Protein AF-A0A0A9WQR2-F1 (afdb_monomer_lite)

Organism: Lygus hesperus (NCBI:txid30085)

pLDDT: mean 86.51, std 12.41, range [39.5, 96.25]

InterPro domains:
  IPR012392 Very-long-chain 3-ketoacyl-CoA synthase [PTHR31561] (1-176)
  IPR013601 FAE1/Type III polyketide synthase-like protein [PF08392] (1-170)
  IPR016039 Thiolase-like [G3DSA:3.40.47.10] (1-163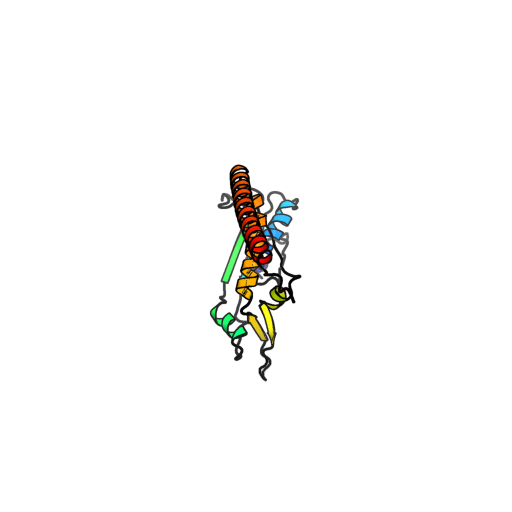)
  IPR016039 Thiolase-like [SSF53901] (1-86)

Sequence (199 aa):
MVMNHYKMREDVVMYNLAGMGCSASVISVDLATDLLQMSTKKDPLALVLCMENLTQNLYTGTDRAMLVTNALFRMGGAAILLSRRSTSSKTKCKATYRLRNLVRVSLANDDEAYHAVYQDFDNDRDMKVGVRLLKVLPTVAARALAKNVTILGQQILPWHEKLRYGVALLLYNYEKYKLKRIKQSDCVAAEGIRPQKHV

Structure (mmCIF, N/CA/C/O backbone):
data_AF-A0A0A9WQR2-F1
#
_entry.id   AF-A0A0A9WQR2-F1
#
loop_
_atom_site.group_PDB
_atom_site.id
_atom_site.type_symbol
_atom_site.label_atom_id
_atom_site.label_alt_id
_atom_site.label_comp_id
_atom_site.label_asym_id
_atom_site.label_entity_id
_atom_site.label_seq_id
_atom_site.pdbx_PDB_ins_code
_atom_site.Cartn_x
_atom_site.Cartn_y
_atom_site.Cartn_z
_atom_site.occupancy
_atom_site.B_iso_or_equiv
_atom_site.auth_seq_id
_atom_site.auth_comp_id
_atom_site.auth_asym_id
_atom_site.auth_atom_id
_atom_site.pdbx_PDB_model_num
ATOM 1 N N . MET A 1 1 ? -13.823 -19.963 0.479 1.00 74.94 1 MET A N 1
ATOM 2 C CA . MET A 1 1 ? -14.177 -18.631 1.026 1.00 74.94 1 MET A CA 1
ATOM 3 C C . MET A 1 1 ? -13.945 -18.644 2.537 1.00 74.94 1 MET A C 1
ATOM 5 O O . MET A 1 1 ? -14.437 -19.554 3.196 1.00 74.94 1 MET A O 1
ATOM 9 N N . VAL A 1 2 ? -13.156 -17.706 3.073 1.00 89.31 2 VAL A N 1
ATOM 10 C CA . VAL A 1 2 ? -12.642 -17.719 4.466 1.00 89.31 2 VAL A CA 1
ATOM 11 C C . VAL A 1 2 ? -13.756 -17.781 5.511 1.00 89.31 2 VAL A C 1
ATOM 13 O O . VAL A 1 2 ? -13.659 -18.550 6.463 1.00 89.31 2 VAL A O 1
ATOM 16 N N . MET A 1 3 ? -14.853 -17.062 5.273 1.00 91.38 3 MET A N 1
ATOM 17 C CA . MET A 1 3 ? -16.053 -17.081 6.114 1.00 91.38 3 MET A CA 1
ATOM 18 C C . MET A 1 3 ? -16.579 -18.500 6.364 1.00 91.38 3 MET A C 1
ATOM 20 O O . MET A 1 3 ? -16.767 -18.902 7.510 1.00 91.38 3 MET A O 1
ATOM 24 N N . ASN A 1 4 ? -16.760 -19.280 5.293 1.00 92.62 4 ASN A N 1
ATOM 25 C CA . ASN A 1 4 ? -17.254 -20.653 5.384 1.00 92.62 4 ASN A CA 1
ATOM 26 C C . ASN A 1 4 ? -16.218 -21.603 6.005 1.00 92.62 4 ASN A C 1
ATOM 28 O O . ASN A 1 4 ? -16.589 -22.513 6.740 1.00 92.62 4 ASN A O 1
ATOM 32 N N . HIS A 1 5 ? -14.929 -21.394 5.723 1.00 93.69 5 HIS A N 1
ATOM 33 C CA . HIS A 1 5 ? -13.855 -22.222 6.279 1.00 93.69 5 HIS A CA 1
ATOM 34 C C . HIS A 1 5 ? -13.792 -22.110 7.809 1.00 93.69 5 HIS A C 1
ATOM 36 O O . HIS A 1 5 ? -13.747 -23.121 8.499 1.00 93.69 5 HIS A O 1
ATOM 42 N N . TYR A 1 6 ? -13.859 -20.886 8.341 1.00 93.44 6 TYR A N 1
ATOM 43 C CA . TYR A 1 6 ? -13.816 -20.632 9.786 1.00 93.44 6 TYR A CA 1
ATOM 44 C C . TYR A 1 6 ? -15.191 -20.615 10.461 1.00 93.44 6 TYR A C 1
ATOM 46 O O . TYR A 1 6 ? -15.271 -20.277 11.639 1.00 93.44 6 TYR A O 1
ATOM 54 N N . LYS A 1 7 ? -16.264 -20.949 9.729 1.00 95.44 7 LYS A N 1
ATOM 55 C CA . LYS A 1 7 ? -17.648 -20.942 10.235 1.00 95.44 7 LYS A CA 1
ATOM 56 C C . LYS A 1 7 ? -17.975 -19.646 10.979 1.00 95.44 7 LYS A C 1
ATOM 58 O O . LYS A 1 7 ? -18.478 -19.646 12.100 1.00 95.44 7 LYS A O 1
ATOM 63 N N . MET A 1 8 ? -17.617 -18.525 10.353 1.00 93.25 8 MET A N 1
ATOM 64 C CA . MET A 1 8 ? -17.893 -17.208 10.913 1.00 93.25 8 MET A CA 1
ATOM 65 C C . MET A 1 8 ? -19.404 -16.977 11.017 1.00 93.25 8 MET A C 1
ATOM 67 O O . MET A 1 8 ? -20.186 -17.563 10.272 1.00 93.25 8 MET A O 1
ATOM 71 N N . ARG A 1 9 ? -19.801 -16.116 11.958 1.00 92.25 9 ARG A N 1
ATOM 72 C CA . ARG A 1 9 ? -21.209 -15.783 12.200 1.00 92.25 9 ARG A CA 1
ATOM 73 C C . ARG A 1 9 ? -21.867 -15.191 10.952 1.00 92.25 9 ARG A C 1
ATOM 75 O O . ARG A 1 9 ? -21.220 -14.495 10.173 1.00 92.25 9 ARG A O 1
ATOM 82 N N . GLU A 1 10 ? -23.170 -15.409 10.835 1.00 91.50 10 GLU A N 1
ATOM 83 C CA . GLU A 1 10 ? -23.998 -14.921 9.725 1.00 91.50 10 GLU A CA 1
ATOM 84 C C . GLU A 1 10 ? -24.122 -13.387 9.698 1.00 91.50 10 GLU A C 1
ATOM 86 O O . GLU A 1 10 ? -24.339 -12.801 8.644 1.00 91.50 10 GLU A O 1
ATOM 91 N N . ASP A 1 11 ? -23.922 -12.714 10.837 1.00 90.94 11 ASP A N 1
ATOM 92 C CA . ASP A 1 11 ? -24.036 -11.254 10.980 1.00 90.94 11 ASP A CA 1
ATOM 93 C C . ASP A 1 11 ? -22.759 -10.473 10.597 1.00 90.94 11 ASP A C 1
ATOM 95 O O . ASP A 1 11 ? -22.649 -9.262 10.852 1.00 90.94 11 ASP A O 1
ATOM 99 N N . VAL A 1 12 ? -21.757 -11.165 10.049 1.00 92.00 12 VAL A N 1
ATOM 100 C CA . VAL A 1 12 ? -20.486 -10.569 9.630 1.00 92.00 12 VAL A CA 1
ATOM 101 C C . VAL A 1 12 ? -20.646 -9.911 8.265 1.00 92.00 12 VAL A C 1
ATOM 103 O O . VAL A 1 12 ? -21.021 -10.544 7.283 1.00 92.00 12 VAL A O 1
ATOM 106 N N . VAL A 1 13 ? -20.284 -8.633 8.199 1.00 92.81 13 VAL A N 1
ATOM 107 C CA . VAL A 1 13 ? -20.258 -7.870 6.951 1.00 92.81 13 VAL A CA 1
ATOM 108 C C . VAL A 1 13 ? -18.918 -8.104 6.255 1.00 92.81 13 VAL A C 1
ATOM 110 O O . VAL A 1 13 ? -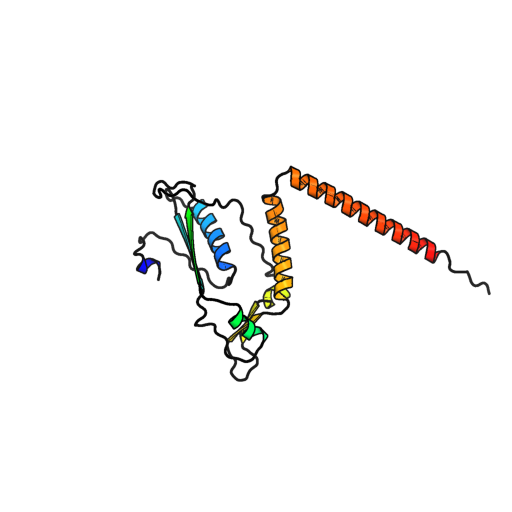17.864 -7.919 6.865 1.00 92.81 13 VAL A O 1
ATOM 113 N N . MET A 1 14 ? -18.960 -8.512 4.987 1.00 93.00 14 MET A N 1
ATOM 114 C CA . MET A 1 14 ? -17.781 -8.810 4.173 1.00 93.00 14 MET A CA 1
ATOM 115 C C . MET A 1 14 ? -17.622 -7.777 3.057 1.00 93.00 14 MET A C 1
ATOM 117 O O . MET A 1 14 ? -18.573 -7.484 2.338 1.00 93.00 14 MET A O 1
ATOM 121 N N . TYR A 1 15 ? -16.395 -7.293 2.874 1.00 93.94 15 TYR A N 1
ATOM 122 C CA . TYR A 1 15 ? -16.001 -6.442 1.754 1.00 93.94 15 TYR A CA 1
ATOM 123 C C . TYR A 1 15 ? -14.875 -7.135 0.987 1.00 93.94 15 TYR A C 1
ATOM 125 O O . TYR A 1 15 ? -13.944 -7.656 1.601 1.00 93.94 15 TYR A O 1
ATOM 133 N N . ASN A 1 16 ? -14.961 -7.147 -0.343 1.00 93.38 16 ASN A N 1
ATOM 134 C CA . ASN A 1 16 ? -13.896 -7.639 -1.211 1.00 93.38 16 ASN A CA 1
ATOM 135 C C . ASN A 1 16 ? -13.351 -6.470 -2.030 1.00 93.38 16 ASN A C 1
ATOM 137 O O . ASN A 1 16 ? -14.095 -5.858 -2.795 1.00 93.38 16 ASN A O 1
ATOM 141 N N . LEU A 1 17 ? -12.073 -6.149 -1.848 1.00 92.81 17 LEU A N 1
ATOM 142 C CA . LEU A 1 17 ? -11.416 -5.058 -2.558 1.00 92.81 17 LEU A CA 1
ATOM 143 C C . LEU A 1 17 ? -10.575 -5.632 -3.697 1.00 92.81 17 LEU A C 1
ATOM 145 O O . LEU A 1 17 ? -9.795 -6.558 -3.491 1.00 92.81 17 LEU A O 1
ATOM 149 N N . ALA A 1 18 ? -10.721 -5.062 -4.889 1.00 91.12 18 ALA A N 1
ATOM 150 C CA . ALA A 1 18 ? -10.009 -5.477 -6.092 1.00 91.12 18 ALA A CA 1
ATOM 151 C C . ALA A 1 18 ? -9.449 -4.252 -6.833 1.00 91.12 18 ALA A C 1
ATOM 153 O O . ALA A 1 18 ? -9.878 -3.124 -6.595 1.00 91.12 18 ALA A O 1
ATOM 154 N N . GLY A 1 19 ? -8.467 -4.467 -7.712 1.00 88.38 19 GLY A N 1
ATOM 155 C CA . GLY A 1 19 ? -7.926 -3.425 -8.598 1.00 88.38 19 GLY A CA 1
ATOM 156 C C . GLY A 1 19 ? -6.941 -2.431 -7.965 1.00 88.38 19 GLY A C 1
ATOM 157 O O . GLY A 1 19 ? -6.492 -1.518 -8.644 1.00 88.38 19 GLY A O 1
ATOM 158 N N . MET A 1 20 ? -6.571 -2.591 -6.690 1.00 91.50 20 MET A N 1
ATOM 159 C CA . MET A 1 20 ? -5.639 -1.674 -5.999 1.00 91.50 20 MET A CA 1
ATOM 160 C C . MET A 1 20 ? -4.178 -2.158 -5.973 1.00 91.50 20 MET A C 1
ATOM 162 O O . MET A 1 20 ? -3.280 -1.415 -5.561 1.00 91.50 20 MET A O 1
ATOM 166 N N . GLY A 1 21 ? -3.937 -3.409 -6.375 1.00 90.38 21 GLY A N 1
ATOM 167 C CA . GLY A 1 21 ? -2.613 -4.038 -6.377 1.00 90.38 21 GLY A CA 1
ATOM 168 C C . GLY A 1 21 ? -1.929 -3.998 -5.007 1.00 90.38 21 GLY A C 1
ATOM 169 O O . GLY A 1 21 ? -2.573 -4.148 -3.968 1.00 90.38 21 GLY A O 1
ATOM 170 N N . CYS A 1 22 ? -0.623 -3.721 -4.993 1.00 91.25 22 CYS A N 1
ATOM 171 C CA . CYS A 1 22 ? 0.217 -3.724 -3.788 1.00 91.25 22 CYS A CA 1
ATOM 172 C C . CYS A 1 22 ? -0.233 -2.749 -2.680 1.00 91.25 22 CYS A C 1
ATOM 174 O O . CYS A 1 22 ? 0.188 -2.884 -1.534 1.00 91.25 22 CYS A O 1
ATOM 176 N N . SER A 1 23 ? -1.080 -1.764 -2.997 1.00 92.69 23 SER A N 1
ATOM 177 C CA . SER A 1 23 ? -1.612 -0.804 -2.019 1.00 92.69 23 SER A CA 1
ATOM 178 C C . SER A 1 23 ? -2.860 -1.304 -1.279 1.00 92.69 23 SER A C 1
ATOM 180 O O . SER A 1 23 ? -3.278 -0.694 -0.289 1.00 92.69 23 SER A O 1
ATOM 182 N N . ALA A 1 24 ? -3.445 -2.423 -1.726 1.00 93.81 24 ALA A N 1
ATOM 183 C CA . ALA A 1 24 ? -4.733 -2.917 -1.251 1.00 93.81 24 ALA A CA 1
ATOM 184 C C . ALA A 1 24 ? -4.774 -3.130 0.266 1.00 93.81 24 ALA A C 1
ATOM 186 O O . ALA A 1 24 ? -5.783 -2.825 0.898 1.00 93.81 24 ALA A O 1
ATOM 187 N N . SER A 1 25 ? -3.681 -3.608 0.864 1.00 93.75 25 SER A N 1
ATOM 188 C CA . SER A 1 25 ? -3.617 -3.918 2.295 1.00 93.75 25 SER A CA 1
ATOM 189 C C . SER A 1 25 ? -3.785 -2.684 3.177 1.00 93.75 25 SER A C 1
ATOM 191 O O . SER A 1 25 ? -4.639 -2.665 4.061 1.00 93.75 25 SER A O 1
ATOM 193 N N . VAL A 1 26 ? -3.030 -1.620 2.902 1.00 94.12 26 VAL A N 1
ATOM 194 C CA . VAL A 1 26 ? -3.099 -0.367 3.668 1.00 94.12 26 VAL A CA 1
ATOM 195 C C . VAL A 1 26 ? -4.441 0.328 3.447 1.00 94.12 26 VAL A C 1
ATOM 197 O O . VAL A 1 26 ? -5.025 0.846 4.394 1.00 94.12 26 VAL A O 1
ATOM 200 N N . ILE A 1 27 ? -4.983 0.275 2.227 1.00 95.31 27 ILE A N 1
ATOM 201 C CA . ILE A 1 27 ? -6.317 0.815 1.933 1.00 95.31 27 ILE A CA 1
ATOM 202 C C . ILE A 1 27 ? -7.412 0.026 2.665 1.00 95.31 27 ILE A C 1
ATOM 204 O O . ILE A 1 27 ? -8.373 0.611 3.155 1.00 95.31 27 ILE A O 1
ATOM 208 N N . SER A 1 28 ? -7.260 -1.294 2.785 1.00 96.06 28 SER A N 1
ATOM 209 C CA . SER A 1 28 ? -8.193 -2.129 3.548 1.00 96.06 28 SER A CA 1
ATOM 210 C C . SER A 1 28 ? -8.192 -1.760 5.030 1.00 96.06 28 SER A C 1
ATOM 212 O O . SER A 1 28 ? -9.246 -1.758 5.658 1.00 96.06 28 SER A O 1
ATOM 214 N N . VAL A 1 29 ? -7.023 -1.434 5.593 1.00 96.25 29 VAL A N 1
ATOM 215 C CA . VAL A 1 29 ? -6.893 -0.959 6.981 1.00 96.25 29 VAL A CA 1
ATOM 216 C C . VAL A 1 29 ? -7.568 0.399 7.169 1.00 96.25 29 VAL A C 1
ATOM 218 O O . VAL A 1 29 ? -8.232 0.599 8.185 1.00 96.25 29 VAL A O 1
ATOM 221 N N . ASP A 1 30 ? -7.432 1.303 6.200 1.00 95.69 30 ASP A N 1
ATOM 222 C CA . ASP A 1 30 ? -8.093 2.614 6.190 1.00 95.69 30 ASP A CA 1
ATOM 223 C C . ASP A 1 30 ? -9.621 2.461 6.211 1.00 95.69 30 ASP A C 1
ATOM 225 O O . ASP A 1 30 ? -10.285 2.861 7.167 1.00 95.69 30 ASP A O 1
ATOM 229 N N . LEU A 1 31 ? -10.164 1.707 5.248 1.00 95.81 31 LEU A N 1
ATOM 230 C CA . LEU A 1 31 ? -11.592 1.398 5.178 1.00 95.81 31 LEU A CA 1
ATOM 231 C C . LEU A 1 31 ? -12.096 0.703 6.451 1.00 95.81 31 LEU A C 1
ATOM 233 O O . LEU A 1 31 ? -13.140 1.059 6.995 1.00 95.81 31 LEU A O 1
ATOM 237 N N . ALA A 1 32 ? -11.362 -0.293 6.950 1.00 96.00 32 ALA A N 1
ATOM 238 C CA . ALA A 1 32 ? -11.729 -0.993 8.175 1.00 96.00 32 ALA A CA 1
ATOM 239 C C . ALA A 1 32 ? -11.744 -0.053 9.386 1.00 96.00 32 ALA A C 1
ATOM 241 O O . ALA A 1 32 ? -12.584 -0.220 10.268 1.00 96.00 32 ALA A O 1
ATOM 242 N N . THR A 1 33 ? -10.847 0.934 9.432 1.00 94.69 33 THR A N 1
ATOM 243 C CA . THR A 1 33 ? -10.798 1.938 10.498 1.00 94.69 33 THR A CA 1
ATOM 244 C C . THR A 1 33 ? -12.035 2.827 10.464 1.00 94.69 33 THR A C 1
ATOM 246 O O . THR A 1 33 ? -12.676 2.987 11.504 1.00 94.69 33 THR A O 1
ATOM 249 N N . ASP A 1 34 ? -12.431 3.320 9.292 1.00 94.88 34 ASP A N 1
ATOM 250 C CA . ASP A 1 34 ? -13.639 4.138 9.133 1.00 94.88 34 ASP A CA 1
ATOM 251 C C . ASP A 1 34 ? -14.904 3.357 9.511 1.00 94.88 34 ASP A C 1
ATOM 253 O O . ASP A 1 34 ? -15.713 3.809 10.327 1.00 94.88 34 ASP A O 1
ATOM 257 N N . LEU A 1 35 ? -15.034 2.121 9.019 1.00 95.00 35 LEU A N 1
ATOM 258 C CA . LEU A 1 35 ? -16.146 1.234 9.371 1.00 95.00 35 LEU A CA 1
ATOM 259 C C . LEU A 1 35 ? -16.176 0.928 10.875 1.00 95.00 35 LEU A C 1
ATOM 261 O O . LEU A 1 35 ? -17.240 0.932 11.504 1.00 95.00 35 LEU A O 1
ATOM 265 N N . LEU A 1 36 ? -15.008 0.697 11.484 1.00 93.62 36 LEU A N 1
ATOM 266 C CA . LEU A 1 36 ? -14.884 0.511 12.926 1.00 93.62 36 LEU A CA 1
ATOM 267 C C . LEU A 1 36 ? -15.221 1.770 13.710 1.00 93.62 36 LEU A C 1
ATOM 269 O O . LEU A 1 36 ? -15.624 1.633 14.858 1.00 93.62 36 LEU A O 1
ATOM 273 N N . GLN A 1 37 ? -15.065 2.974 13.173 1.00 91.88 37 GLN A N 1
ATOM 274 C CA . GLN A 1 37 ? -15.464 4.201 13.865 1.00 91.88 37 GLN A CA 1
ATOM 275 C C . GLN A 1 37 ? -16.974 4.431 13.762 1.00 91.88 37 GLN A C 1
ATOM 277 O O . GLN A 1 37 ? -17.602 4.734 14.773 1.00 91.88 37 GLN A O 1
ATOM 282 N N . MET A 1 38 ? -17.568 4.176 12.595 1.00 93.88 38 MET A N 1
ATOM 283 C CA . MET A 1 38 ? -18.997 4.396 12.333 1.00 93.88 38 MET A CA 1
ATOM 284 C C . MET A 1 38 ? -19.916 3.301 12.899 1.00 93.88 38 MET A C 1
ATOM 286 O O . MET A 1 38 ? -21.112 3.517 13.070 1.00 93.88 38 MET A O 1
ATOM 290 N N . SER A 1 39 ? -19.387 2.110 13.196 1.00 91.38 39 SER A N 1
ATOM 291 C CA . SER A 1 39 ? -20.205 0.980 13.651 1.00 91.38 39 SER A CA 1
ATOM 292 C C . SER A 1 39 ? -20.962 1.258 14.961 1.00 91.38 39 SER A C 1
ATOM 294 O O . SER A 1 39 ? -20.385 1.659 15.972 1.00 91.38 39 SER A O 1
ATOM 296 N N . THR A 1 40 ? -22.251 0.933 15.004 1.00 90.12 40 THR A N 1
ATOM 297 C CA . THR A 1 40 ? -23.077 1.031 16.221 1.00 90.12 40 THR A CA 1
ATOM 298 C C . THR A 1 40 ? -22.964 -0.198 17.130 1.00 90.12 40 THR A C 1
ATOM 300 O O . THR A 1 40 ? -23.468 -0.189 18.254 1.00 90.12 40 THR A O 1
ATOM 303 N N . LYS A 1 41 ? -22.284 -1.268 16.684 1.00 87.56 41 LYS A N 1
ATOM 304 C CA . LYS A 1 41 ? -22.143 -2.513 17.455 1.00 87.56 41 LYS A CA 1
ATOM 305 C C . LYS A 1 41 ? -21.325 -2.277 18.738 1.00 87.56 41 LYS A C 1
ATOM 307 O O . LYS A 1 41 ? -20.372 -1.495 18.761 1.00 87.56 41 LYS A O 1
ATOM 312 N N . LYS A 1 42 ? -21.663 -3.005 19.810 1.00 84.38 42 LYS A N 1
ATOM 313 C CA . LYS A 1 42 ? -20.889 -3.032 21.065 1.00 84.38 42 LYS A CA 1
ATOM 314 C C . LYS A 1 42 ? -19.597 -3.835 20.855 1.00 84.38 42 LYS A C 1
ATOM 316 O O . LYS A 1 42 ? -19.663 -5.032 20.588 1.00 84.38 42 LYS A O 1
ATOM 321 N N . ASP A 1 43 ? -18.449 -3.168 20.990 1.00 86.50 43 ASP A N 1
ATOM 322 C CA . ASP A 1 43 ? -17.095 -3.692 20.727 1.00 86.50 43 ASP A CA 1
ATOM 323 C C . ASP A 1 43 ? -16.931 -4.316 19.321 1.00 86.50 43 ASP A C 1
ATOM 325 O O . ASP A 1 43 ? -16.774 -5.535 19.190 1.00 86.50 43 ASP A O 1
ATOM 329 N N . PRO A 1 44 ? -16.971 -3.497 18.251 1.00 90.19 44 PRO A N 1
ATOM 330 C CA . PRO A 1 44 ? -16.806 -3.992 16.895 1.00 90.19 44 PRO A CA 1
ATOM 331 C C . PRO A 1 44 ? -15.354 -4.412 16.642 1.00 90.19 44 PRO A C 1
ATOM 333 O O . PRO A 1 44 ? -14.404 -3.791 17.131 1.00 90.19 44 PRO A O 1
ATOM 336 N N . LEU A 1 45 ? -15.212 -5.479 15.860 1.00 91.88 45 LEU A N 1
ATOM 337 C CA . LEU A 1 45 ? -13.943 -6.037 15.408 1.00 91.88 45 LEU A CA 1
ATOM 338 C C . LEU A 1 45 ? -13.947 -6.067 13.884 1.00 91.88 45 LEU A C 1
ATOM 340 O O . LEU A 1 45 ? -14.967 -6.410 13.285 1.00 91.88 45 LEU A O 1
ATOM 344 N N . ALA A 1 46 ? -12.809 -5.745 13.278 1.00 94.25 46 ALA A N 1
ATOM 345 C CA . ALA A 1 46 ? -12.608 -5.875 11.843 1.00 94.25 46 ALA A CA 1
ATOM 346 C C . ALA A 1 46 ? -11.408 -6.781 11.585 1.00 94.25 46 ALA A C 1
ATOM 348 O O . ALA A 1 46 ? -10.336 -6.583 12.156 1.00 94.25 46 ALA A O 1
ATOM 349 N N . LEU A 1 47 ? -11.604 -7.783 10.733 1.00 94.19 47 LEU A N 1
ATOM 350 C CA . LEU A 1 47 ? -10.540 -8.645 10.246 1.00 94.19 47 LEU A CA 1
ATOM 351 C C . LEU A 1 47 ? -10.179 -8.192 8.834 1.00 94.19 47 LEU A C 1
ATOM 353 O O . LEU A 1 47 ? -10.989 -8.316 7.919 1.00 94.19 47 LEU A O 1
ATOM 357 N N . VAL A 1 48 ? -8.967 -7.678 8.670 1.00 95.88 48 VAL A N 1
ATOM 358 C CA . VAL A 1 48 ? -8.398 -7.355 7.364 1.00 95.88 48 VAL A CA 1
ATOM 359 C C . VAL A 1 48 ? -7.574 -8.549 6.912 1.00 95.88 48 VAL A C 1
ATOM 361 O O . VAL A 1 48 ? -6.658 -8.965 7.618 1.00 95.88 48 VAL A O 1
ATOM 364 N N . LEU A 1 49 ? -7.901 -9.099 5.747 1.00 95.38 49 LEU A N 1
ATOM 365 C CA . LEU A 1 49 ? -7.174 -10.201 5.130 1.00 95.38 49 LEU A CA 1
ATOM 366 C C . LEU A 1 49 ? -6.645 -9.751 3.773 1.00 95.38 49 LEU A C 1
ATOM 368 O O . LEU A 1 49 ? -7.382 -9.186 2.969 1.00 95.38 49 LEU A O 1
ATOM 372 N N . CYS A 1 50 ? -5.378 -10.034 3.510 1.00 93.56 50 CYS A N 1
ATOM 373 C CA . CYS A 1 50 ? -4.747 -9.836 2.214 1.00 93.56 50 CYS A CA 1
ATOM 374 C C . CYS A 1 50 ? -4.117 -11.154 1.783 1.00 93.56 50 CYS A C 1
ATOM 376 O O . CYS A 1 50 ? -3.461 -11.814 2.587 1.00 93.56 50 CYS A O 1
ATOM 378 N N . MET A 1 51 ? -4.327 -11.538 0.531 1.00 91.94 51 MET A N 1
ATOM 379 C CA . MET A 1 51 ? -3.756 -12.740 -0.063 1.00 91.94 51 MET A CA 1
ATOM 380 C C . MET A 1 51 ? -3.377 -12.425 -1.504 1.00 91.94 51 MET A C 1
ATOM 382 O O . MET A 1 51 ? -4.193 -11.880 -2.240 1.00 91.94 51 MET A O 1
ATOM 386 N N . GLU A 1 52 ? -2.167 -12.804 -1.888 1.00 90.56 52 GLU A N 1
ATOM 387 C CA . GLU A 1 52 ? -1.625 -12.663 -3.234 1.00 90.56 52 GLU A CA 1
ATOM 388 C C . GLU A 1 52 ? -1.316 -14.059 -3.785 1.00 90.56 52 GLU A C 1
ATOM 390 O O . GLU A 1 52 ? -0.561 -14.830 -3.179 1.00 90.56 52 GLU A O 1
ATOM 395 N N . ASN A 1 53 ? -1.904 -14.392 -4.935 1.00 88.25 53 ASN A N 1
ATOM 396 C CA . ASN A 1 53 ? -1.673 -15.654 -5.630 1.00 88.25 53 ASN A CA 1
ATOM 397 C C . ASN A 1 53 ? -1.161 -15.382 -7.051 1.00 88.25 53 ASN A C 1
ATOM 399 O O . ASN A 1 53 ? -1.897 -14.889 -7.900 1.00 88.25 53 ASN A O 1
ATOM 403 N N . LEU A 1 54 ? 0.088 -15.766 -7.317 1.00 82.75 54 LEU A N 1
ATOM 404 C CA . LEU A 1 54 ? 0.748 -15.556 -8.606 1.00 82.75 54 LEU A CA 1
ATOM 405 C C . LEU A 1 54 ? 0.445 -16.622 -9.649 1.00 82.75 54 LEU A C 1
ATOM 407 O O . LEU A 1 54 ? 0.782 -16.419 -10.810 1.00 82.75 54 LEU A O 1
ATOM 411 N N . THR A 1 55 ? -0.127 -17.764 -9.267 1.00 78.06 55 THR A N 1
ATOM 412 C CA . THR A 1 55 ? -0.261 -18.909 -10.189 1.00 78.06 55 THR A CA 1
ATOM 413 C C . THR A 1 55 ? -0.993 -18.561 -11.487 1.00 78.06 55 THR A C 1
ATOM 415 O O . THR A 1 55 ? -0.711 -19.167 -12.513 1.00 78.06 55 THR A O 1
ATOM 418 N N . GLN A 1 56 ? -1.871 -17.553 -11.470 1.00 72.75 56 GLN A N 1
ATOM 419 C CA . GLN A 1 56 ? -2.611 -17.088 -12.647 1.00 72.75 56 GLN A CA 1
ATOM 420 C C . GLN A 1 56 ? -1.930 -15.940 -13.414 1.00 72.75 56 GLN A C 1
ATOM 422 O O . GLN A 1 56 ? -2.357 -15.623 -14.516 1.00 72.75 56 GLN A O 1
ATOM 427 N N . ASN A 1 57 ? -0.880 -15.330 -12.856 1.00 79.19 57 ASN A N 1
ATOM 428 C CA . ASN A 1 57 ? -0.242 -14.114 -13.378 1.00 79.19 57 ASN A CA 1
ATOM 429 C C . ASN A 1 57 ? 1.219 -14.334 -13.819 1.00 79.19 57 ASN A C 1
ATOM 431 O O . ASN A 1 57 ? 1.963 -13.369 -13.984 1.00 79.19 57 ASN A O 1
ATOM 435 N N . LEU A 1 58 ? 1.656 -15.588 -13.987 1.00 86.00 58 LEU A N 1
ATOM 436 C CA . LEU A 1 58 ? 3.007 -15.891 -14.460 1.00 86.00 58 LEU A CA 1
ATOM 437 C C . LEU A 1 58 ? 3.152 -15.509 -15.939 1.00 86.00 58 LEU A C 1
ATOM 439 O O . LEU A 1 58 ? 2.477 -16.071 -16.802 1.00 86.00 58 LEU A O 1
ATOM 443 N N . TYR A 1 59 ? 4.080 -14.603 -16.241 1.00 91.00 59 TYR A N 1
ATOM 444 C CA . TYR A 1 59 ? 4.336 -14.186 -17.616 1.00 91.00 59 TYR A CA 1
ATOM 445 C C . TYR A 1 59 ? 5.276 -15.173 -18.328 1.00 91.00 59 TYR A C 1
ATOM 447 O O . TYR A 1 59 ? 6.341 -15.507 -17.813 1.00 91.00 59 TYR A O 1
ATOM 455 N N . THR A 1 60 ? 4.906 -15.642 -19.521 1.00 90.62 60 THR A N 1
ATOM 456 C CA . THR A 1 60 ? 5.670 -16.644 -20.300 1.00 90.62 60 THR A CA 1
ATOM 457 C C . THR A 1 60 ? 6.137 -16.127 -21.665 1.00 90.62 60 THR A C 1
ATOM 459 O O . THR A 1 60 ? 6.530 -16.912 -22.532 1.00 90.62 60 THR A O 1
ATOM 462 N N . GLY A 1 61 ? 6.039 -14.817 -21.900 1.00 90.06 61 GLY A N 1
ATOM 463 C CA . GLY A 1 61 ? 6.525 -14.176 -23.122 1.00 90.06 61 GLY A CA 1
ATOM 464 C C . GLY A 1 61 ? 7.962 -13.672 -22.991 1.00 90.06 61 GLY A C 1
ATOM 465 O O . GLY A 1 61 ? 8.680 -14.030 -22.053 1.00 90.06 61 GLY A O 1
ATOM 466 N N . THR A 1 62 ? 8.396 -12.855 -23.951 1.00 89.94 62 THR A N 1
ATOM 467 C CA . THR A 1 62 ? 9.796 -12.408 -24.045 1.00 89.94 62 THR A CA 1
ATOM 468 C C . THR A 1 62 ? 10.019 -10.952 -23.637 1.00 89.94 62 THR A C 1
ATOM 470 O O . THR A 1 62 ? 11.171 -10.525 -23.486 1.00 89.94 62 THR A O 1
ATOM 473 N N . ASP A 1 63 ? 8.947 -10.188 -23.396 1.00 90.81 63 ASP A N 1
ATOM 474 C CA . ASP A 1 63 ? 9.052 -8.782 -23.020 1.00 90.81 63 ASP A CA 1
ATOM 475 C C . ASP A 1 63 ? 9.747 -8.634 -21.660 1.00 90.81 63 ASP A C 1
ATOM 477 O O . ASP A 1 63 ? 9.245 -9.031 -20.604 1.00 90.81 63 ASP A O 1
ATOM 481 N N . ARG A 1 64 ? 10.929 -8.011 -21.680 1.00 90.44 64 ARG A N 1
ATOM 482 C CA . ARG A 1 64 ? 11.757 -7.809 -20.487 1.00 90.44 64 ARG A CA 1
ATOM 483 C C . ARG A 1 64 ? 11.039 -6.997 -19.411 1.00 90.44 64 ARG A C 1
ATOM 485 O O . ARG A 1 64 ? 11.248 -7.270 -18.233 1.00 90.44 64 ARG A O 1
ATOM 492 N N . ALA A 1 65 ? 10.216 -6.018 -19.787 1.00 89.88 65 ALA A N 1
ATOM 493 C CA . ALA A 1 65 ? 9.495 -5.183 -18.825 1.00 89.88 65 ALA A CA 1
ATOM 494 C C . ALA A 1 65 ? 8.416 -5.973 -18.067 1.00 89.88 65 ALA A C 1
ATOM 496 O O . ALA A 1 65 ? 8.080 -5.614 -16.939 1.00 89.88 65 ALA A O 1
ATOM 497 N N . MET A 1 66 ? 7.905 -7.053 -18.665 1.00 92.69 66 MET A N 1
ATOM 498 C CA . MET A 1 66 ? 6.958 -7.969 -18.031 1.00 92.69 66 MET A CA 1
ATOM 499 C C . MET A 1 66 ? 7.669 -9.112 -17.298 1.00 92.69 66 MET A C 1
ATOM 501 O O . MET A 1 66 ? 7.272 -9.462 -16.191 1.00 92.69 66 MET A O 1
ATOM 505 N N . LEU A 1 67 ? 8.780 -9.639 -17.828 1.00 92.75 67 LEU A N 1
ATOM 506 C CA . LEU A 1 67 ? 9.552 -10.725 -17.199 1.00 92.75 67 LEU A CA 1
ATOM 507 C C . LEU A 1 67 ? 10.093 -10.379 -15.807 1.00 92.75 67 LEU A C 1
ATOM 509 O O . LEU A 1 67 ? 10.201 -11.261 -14.956 1.00 92.75 67 LEU A O 1
ATOM 513 N N . VAL A 1 68 ? 10.411 -9.107 -15.550 1.00 92.75 68 VAL A N 1
ATOM 514 C CA . VAL A 1 68 ? 10.881 -8.651 -14.230 1.00 92.75 68 VAL A CA 1
ATOM 515 C C . VAL A 1 68 ? 9.869 -8.987 -13.126 1.00 92.75 68 VAL A C 1
ATOM 517 O O . VAL A 1 68 ? 10.268 -9.292 -12.001 1.00 92.75 68 VAL A O 1
ATOM 520 N N . THR A 1 69 ? 8.571 -9.010 -13.435 1.00 90.81 69 THR A N 1
ATOM 521 C CA . THR A 1 69 ? 7.526 -9.341 -12.453 1.00 90.81 69 THR A CA 1
ATOM 522 C C . THR A 1 69 ? 7.650 -10.761 -11.909 1.00 90.81 69 THR A C 1
ATOM 524 O O . THR A 1 69 ? 7.490 -10.957 -10.705 1.00 90.81 69 THR A O 1
ATOM 527 N N . ASN A 1 70 ? 8.055 -11.724 -12.742 1.00 91.88 70 ASN A N 1
ATOM 528 C CA . ASN A 1 70 ? 8.281 -13.110 -12.325 1.00 91.88 70 ASN A CA 1
ATOM 529 C C . ASN A 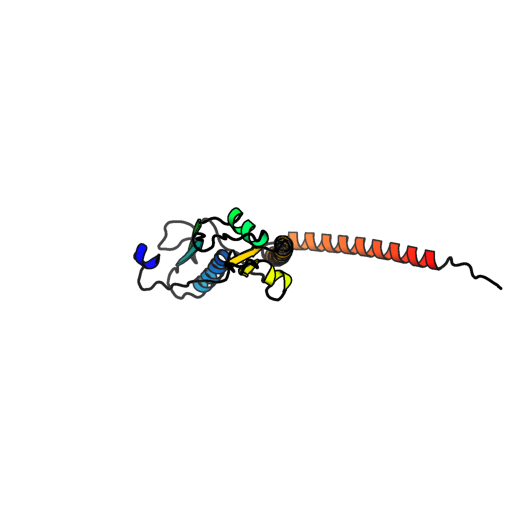1 70 ? 9.421 -13.238 -11.301 1.00 91.88 70 ASN A C 1
ATOM 531 O O . ASN A 1 70 ? 9.427 -14.165 -10.493 1.00 91.88 70 ASN A O 1
ATOM 535 N N . ALA A 1 71 ? 10.399 -12.327 -11.337 1.00 91.81 71 ALA A N 1
ATOM 536 C CA . ALA A 1 71 ? 11.503 -12.309 -10.382 1.00 91.81 71 ALA A CA 1
ATOM 537 C C . ALA A 1 71 ? 11.130 -11.595 -9.070 1.00 91.81 71 ALA A C 1
ATOM 539 O O . ALA A 1 71 ? 11.592 -12.001 -7.999 1.00 91.81 71 ALA A O 1
ATOM 540 N N . LEU A 1 72 ? 10.306 -10.543 -9.153 1.00 92.12 72 LEU A N 1
ATOM 541 C CA . LEU A 1 72 ? 9.954 -9.682 -8.020 1.00 92.12 72 LEU A CA 1
ATOM 542 C C . LEU A 1 72 ? 8.791 -10.216 -7.181 1.00 92.12 72 LEU A C 1
ATOM 544 O O . LEU A 1 72 ? 8.841 -10.149 -5.953 1.00 92.12 72 LEU A O 1
ATOM 548 N N . PHE A 1 73 ? 7.729 -10.705 -7.819 1.00 91.00 73 PHE A N 1
ATOM 549 C CA . PHE A 1 73 ? 6.503 -11.055 -7.113 1.00 91.00 73 PHE A CA 1
ATOM 550 C C . PHE A 1 73 ? 6.587 -12.443 -6.472 1.00 91.00 73 PHE A C 1
ATOM 552 O O . PHE A 1 73 ? 7.195 -13.378 -6.996 1.00 91.00 73 PHE A O 1
ATOM 559 N N . ARG A 1 74 ? 5.958 -12.576 -5.300 1.00 91.31 74 ARG A N 1
ATOM 560 C CA . ARG A 1 74 ? 5.890 -13.813 -4.513 1.00 91.31 74 ARG A CA 1
ATOM 561 C C . ARG A 1 74 ? 4.510 -13.971 -3.899 1.00 91.31 74 ARG A C 1
ATOM 563 O O . ARG A 1 74 ? 3.818 -12.991 -3.644 1.00 91.31 74 ARG A O 1
ATOM 570 N N . MET A 1 75 ? 4.119 -15.224 -3.694 1.00 91.56 75 MET A N 1
ATOM 571 C CA . MET A 1 75 ? 2.825 -15.556 -3.110 1.00 91.56 75 MET A CA 1
ATOM 572 C C . MET A 1 75 ? 2.898 -15.380 -1.603 1.00 91.56 75 MET A C 1
ATOM 574 O O . MET A 1 75 ? 3.915 -15.699 -0.984 1.00 91.56 75 MET A O 1
ATOM 578 N N . GLY A 1 76 ? 1.813 -14.911 -1.007 1.00 92.25 76 GLY A N 1
ATOM 579 C CA . GLY A 1 76 ? 1.761 -14.718 0.430 1.00 92.25 76 GLY A CA 1
ATOM 580 C C . GLY A 1 76 ? 0.407 -14.217 0.889 1.00 92.25 76 GLY A C 1
ATOM 581 O O . GLY A 1 76 ? -0.406 -13.752 0.096 1.00 92.25 76 GLY A O 1
ATOM 582 N N . GLY A 1 77 ? 0.179 -14.303 2.193 1.00 93.12 77 GLY A N 1
ATOM 583 C CA . GLY A 1 77 ? -1.019 -13.777 2.820 1.00 93.12 77 GLY A CA 1
ATOM 584 C C . GLY A 1 77 ? -0.714 -13.220 4.200 1.00 93.12 77 GLY A C 1
ATOM 585 O O . GLY A 1 77 ? 0.200 -13.680 4.883 1.00 93.12 77 GLY A O 1
ATOM 586 N N . ALA A 1 78 ? -1.482 -12.217 4.600 1.00 94.12 78 ALA A N 1
ATOM 587 C CA . ALA A 1 78 ? -1.394 -11.585 5.904 1.00 94.12 78 ALA A CA 1
ATOM 588 C C . ALA A 1 78 ? -2.797 -11.270 6.422 1.00 94.12 78 ALA A C 1
ATOM 590 O O . ALA A 1 78 ? -3.703 -10.946 5.652 1.00 94.12 78 ALA A O 1
ATOM 591 N N . ALA A 1 79 ? -2.967 -11.344 7.740 1.00 94.31 79 ALA A N 1
ATOM 592 C CA . ALA A 1 79 ? -4.209 -10.993 8.409 1.00 94.31 79 ALA A CA 1
ATOM 593 C C . ALA A 1 79 ? -3.930 -10.055 9.586 1.00 94.31 79 ALA A C 1
ATOM 595 O O . ALA A 1 79 ? -2.993 -10.273 10.354 1.00 94.31 79 ALA A O 1
ATOM 596 N N . ILE A 1 80 ? -4.758 -9.024 9.736 1.00 93.56 80 ILE A N 1
ATOM 597 C CA . ILE A 1 80 ? -4.691 -8.056 10.831 1.00 93.56 80 ILE A CA 1
ATOM 598 C C . ILE A 1 80 ? -6.071 -7.972 11.476 1.00 93.56 80 ILE A C 1
ATOM 600 O O . ILE A 1 80 ? -7.074 -7.745 10.801 1.00 93.56 80 ILE A O 1
ATOM 604 N N . LEU A 1 81 ? -6.118 -8.135 12.797 1.00 93.12 81 LEU A N 1
ATOM 605 C CA . LEU A 1 81 ? -7.323 -7.915 13.588 1.00 93.12 81 LEU A CA 1
ATOM 606 C C . LEU A 1 81 ? -7.283 -6.512 14.198 1.00 93.12 81 LEU A C 1
ATOM 608 O O . LEU A 1 81 ? -6.358 -6.176 14.935 1.00 93.12 81 LEU A O 1
ATOM 612 N N . LEU A 1 82 ? -8.305 -5.714 13.910 1.00 92.81 82 LEU A N 1
ATOM 613 C CA . LEU A 1 82 ? -8.464 -4.355 14.410 1.00 92.81 82 LEU A CA 1
ATOM 614 C C . LEU A 1 82 ? -9.638 -4.278 15.388 1.00 92.81 82 LEU A C 1
ATOM 616 O O . LEU A 1 82 ? -10.690 -4.894 15.192 1.00 92.81 82 LEU A O 1
ATOM 620 N N . SER A 1 83 ? -9.458 -3.481 16.437 1.00 91.44 83 SER A N 1
ATOM 621 C CA . SER A 1 83 ? -10.476 -3.184 17.441 1.00 91.44 83 SER A CA 1
ATOM 622 C C . SER A 1 83 ? -10.511 -1.689 17.731 1.00 91.44 83 SER A C 1
ATOM 624 O O . SER A 1 83 ? -9.486 -1.010 17.734 1.00 91.44 83 SER A O 1
ATOM 626 N N . ARG A 1 84 ? -11.702 -1.166 18.043 1.00 89.38 84 ARG A N 1
ATOM 627 C CA . ARG A 1 84 ? -11.865 0.245 18.438 1.00 89.38 84 ARG A CA 1
ATOM 628 C C . ARG A 1 84 ? -11.182 0.567 19.774 1.00 89.38 84 ARG A C 1
ATOM 630 O O . ARG A 1 84 ? -10.744 1.691 20.005 1.00 89.38 84 ARG A O 1
ATOM 637 N N . ARG A 1 85 ? -11.121 -0.410 20.682 1.00 81.88 85 ARG A N 1
ATOM 638 C CA . ARG A 1 85 ? -10.535 -0.275 22.023 1.00 81.88 85 ARG A CA 1
ATOM 639 C C . ARG A 1 85 ? -9.258 -1.103 22.136 1.00 81.88 85 ARG A C 1
ATOM 641 O O . ARG A 1 85 ? -9.166 -2.175 21.545 1.00 81.88 85 ARG A O 1
ATOM 648 N N . SER A 1 86 ? -8.308 -0.604 22.931 1.00 69.88 86 SER A N 1
ATOM 649 C CA . SER A 1 86 ? -7.028 -1.274 23.240 1.00 69.88 86 SER A CA 1
ATOM 650 C C . SER A 1 86 ? -7.225 -2.613 23.960 1.00 69.88 86 SER A C 1
ATOM 652 O O . SER A 1 86 ? -6.456 -3.556 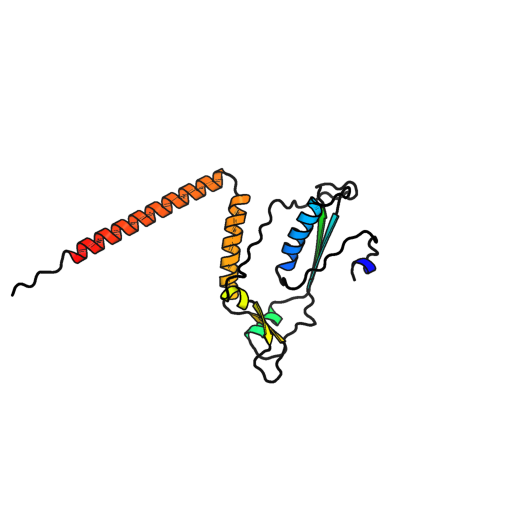23.777 1.00 69.88 86 SER A O 1
ATOM 654 N N . THR A 1 87 ? -8.300 -2.696 24.740 1.00 65.12 87 THR A N 1
ATOM 655 C CA . THR A 1 87 ? -8.825 -3.910 25.353 1.00 65.12 87 THR A CA 1
ATOM 656 C C . THR A 1 87 ? -10.273 -4.058 24.901 1.00 65.12 87 THR A C 1
ATOM 658 O O . THR A 1 87 ? -11.101 -3.168 25.100 1.00 65.12 87 THR A O 1
ATOM 661 N N . SER A 1 88 ? -10.581 -5.157 24.221 1.00 63.94 88 SER A N 1
ATOM 662 C CA . SER A 1 88 ? -11.964 -5.519 23.913 1.00 63.94 88 SER A CA 1
ATOM 663 C C . SER A 1 88 ? -12.501 -6.362 25.061 1.00 63.94 88 SER A C 1
ATOM 665 O O . SER A 1 88 ? -11.791 -7.242 25.541 1.00 63.94 88 SER A O 1
ATOM 667 N N . SER A 1 89 ? -13.759 -6.164 25.472 1.00 60.06 89 SER A N 1
ATOM 668 C CA . SER A 1 89 ? -14.382 -6.993 26.518 1.00 60.06 89 SER A CA 1
ATOM 669 C C . SER A 1 89 ? -14.354 -8.492 26.183 1.00 60.06 89 SER A C 1
ATOM 671 O O . SER A 1 89 ? -14.487 -9.317 27.083 1.00 60.06 89 SER A O 1
ATOM 673 N N . LYS A 1 90 ? -14.208 -8.845 24.898 1.00 60.72 90 LYS A N 1
ATOM 674 C CA . LYS A 1 90 ? -14.191 -10.226 24.393 1.00 60.72 90 LYS A CA 1
ATOM 675 C C . LYS A 1 90 ? -12.786 -10.793 24.182 1.00 60.72 90 LYS A C 1
ATOM 677 O O . LYS A 1 90 ? -12.644 -12.007 24.079 1.00 60.72 90 LYS A O 1
ATOM 682 N N . THR A 1 91 ? -11.757 -9.950 24.118 1.00 60.53 91 THR A N 1
ATOM 683 C CA . THR A 1 91 ? -10.390 -10.380 23.804 1.00 60.53 91 THR A CA 1
ATOM 684 C C . THR A 1 91 ? -9.492 -10.064 24.991 1.00 60.53 91 THR A C 1
ATOM 686 O O . THR A 1 91 ? -9.239 -8.900 25.286 1.00 60.53 91 THR A O 1
ATOM 689 N N . LYS A 1 92 ? -8.975 -11.099 25.668 1.00 58.97 92 LYS A N 1
ATOM 690 C CA . LYS A 1 92 ? -8.017 -10.934 26.782 1.00 58.97 92 LYS A CA 1
ATOM 691 C C . LYS A 1 92 ? -6.664 -10.352 26.334 1.00 58.97 92 LYS A C 1
ATOM 693 O O . LYS A 1 92 ? -5.846 -9.991 27.173 1.00 58.97 92 LYS A O 1
ATOM 698 N N . CYS A 1 93 ? -6.418 -10.265 25.026 1.00 67.38 93 CYS A N 1
ATOM 699 C CA . CYS A 1 93 ? -5.182 -9.747 24.452 1.00 67.38 93 CYS A CA 1
ATOM 700 C C . CYS A 1 93 ? -5.237 -8.222 24.311 1.00 67.38 93 CYS A C 1
ATOM 702 O O . CYS A 1 93 ? -6.147 -7.672 23.689 1.00 67.38 93 CYS A O 1
ATOM 704 N N . LYS A 1 94 ? -4.226 -7.550 24.861 1.00 77.44 94 LYS A N 1
ATOM 705 C CA . LYS A 1 94 ? -3.985 -6.119 24.669 1.00 77.44 94 LYS A CA 1
ATOM 706 C C . LYS A 1 94 ? -3.414 -5.880 23.269 1.00 77.44 94 LYS A C 1
ATOM 708 O O . LYS A 1 94 ? -2.551 -6.635 22.829 1.00 77.44 94 LYS A O 1
ATOM 713 N N . ALA A 1 95 ? -3.868 -4.831 22.586 1.00 84.12 95 ALA A N 1
ATOM 714 C CA . ALA A 1 95 ? -3.322 -4.460 21.281 1.00 84.12 95 ALA A CA 1
ATOM 715 C C . ALA A 1 95 ? -1.820 -4.118 21.376 1.00 84.12 95 ALA A C 1
ATOM 717 O O . ALA A 1 95 ? -1.426 -3.276 22.186 1.00 84.12 95 ALA A O 1
ATOM 718 N N . THR A 1 96 ? -0.995 -4.746 20.530 1.00 86.44 96 THR A N 1
ATOM 719 C CA . THR A 1 96 ? 0.455 -4.478 20.443 1.00 86.44 96 THR A CA 1
ATOM 720 C C . THR A 1 96 ? 0.740 -3.099 19.855 1.00 86.44 96 THR A C 1
ATOM 722 O O . THR A 1 96 ? 1.628 -2.388 20.318 1.00 86.44 96 THR A O 1
ATOM 725 N N . TYR A 1 97 ? -0.046 -2.701 18.852 1.00 91.00 97 TYR A N 1
ATOM 726 C CA . TYR A 1 97 ? 0.103 -1.440 18.134 1.00 91.00 97 TYR A CA 1
ATOM 727 C C . TYR A 1 97 ? -1.210 -0.663 18.138 1.00 91.00 97 TYR A C 1
ATOM 729 O O . TYR A 1 97 ? -2.297 -1.240 18.143 1.00 91.00 97 TYR A O 1
ATOM 737 N N . ARG A 1 98 ? -1.102 0.667 18.112 1.00 91.38 98 ARG A N 1
ATOM 738 C CA . ARG A 1 98 ? -2.238 1.578 17.954 1.00 91.38 98 ARG A CA 1
ATOM 739 C C . ARG A 1 98 ? -2.057 2.381 16.676 1.00 91.38 98 ARG A C 1
ATOM 741 O O . ARG A 1 98 ? -1.103 3.150 16.574 1.00 91.38 98 ARG A O 1
ATOM 748 N N . LEU A 1 99 ? -3.005 2.251 15.750 1.00 93.25 99 LEU A N 1
ATOM 749 C CA . LEU A 1 99 ? -3.085 3.124 14.584 1.00 93.25 99 LEU A CA 1
ATOM 750 C C . LEU A 1 99 ? -3.426 4.545 15.057 1.00 93.25 99 LEU A C 1
ATOM 752 O O . LEU A 1 99 ? -4.438 4.750 15.729 1.00 93.25 99 LEU A O 1
ATOM 756 N N . ARG A 1 100 ? -2.540 5.508 14.780 1.00 91.69 100 ARG A N 1
ATOM 757 C CA . ARG A 1 100 ? -2.747 6.922 15.134 1.00 91.69 100 ARG A CA 1
ATOM 758 C C . ARG A 1 100 ? -3.171 7.754 13.935 1.00 91.69 100 ARG A C 1
ATOM 760 O O . ARG A 1 100 ? -4.194 8.420 13.993 1.00 91.69 100 ARG A O 1
ATOM 767 N N . ASN A 1 101 ? -2.380 7.687 12.871 1.00 92.12 101 ASN A N 1
ATOM 768 C CA . ASN A 1 101 ? -2.554 8.480 11.667 1.00 92.12 101 ASN A CA 1
ATOM 769 C C . ASN A 1 101 ? -2.362 7.566 10.462 1.00 92.12 101 ASN A C 1
ATOM 771 O O . ASN A 1 101 ? -1.452 6.735 10.453 1.00 92.12 101 ASN A O 1
ATOM 775 N N . LEU A 1 102 ? -3.213 7.741 9.458 1.00 93.81 102 LEU A N 1
ATOM 776 C CA . LEU A 1 102 ? -3.118 7.086 8.164 1.00 93.81 102 LEU A CA 1
ATOM 777 C C . LEU A 1 102 ? -3.396 8.156 7.112 1.00 93.81 102 LEU A C 1
ATOM 779 O O . LEU A 1 102 ? -4.342 8.928 7.238 1.00 93.81 102 LEU A O 1
ATOM 783 N N . VAL A 1 103 ? -2.520 8.248 6.117 1.00 94.19 103 VAL A N 1
ATOM 784 C CA . VAL A 1 103 ? -2.648 9.208 5.021 1.00 94.19 103 VAL A CA 1
ATOM 785 C C . VAL A 1 103 ? -2.517 8.457 3.710 1.00 94.19 103 VAL A C 1
ATOM 787 O O . VAL A 1 103 ? -1.530 7.752 3.486 1.00 94.19 103 VAL A O 1
ATOM 790 N N . ARG A 1 104 ? -3.486 8.657 2.817 1.00 92.56 104 ARG A N 1
ATOM 791 C CA . ARG A 1 104 ? -3.420 8.206 1.426 1.00 92.56 104 ARG A CA 1
ATOM 792 C C . ARG A 1 104 ? -2.998 9.345 0.510 1.00 92.56 104 ARG A C 1
ATOM 794 O O . ARG A 1 104 ? -3.509 10.455 0.603 1.00 92.56 104 ARG A O 1
ATOM 801 N N . VAL A 1 105 ? -2.103 9.036 -0.423 1.00 93.69 105 VAL A N 1
ATOM 802 C CA . VAL A 1 105 ? -1.730 9.924 -1.529 1.00 93.69 105 VAL A CA 1
ATOM 803 C C . VAL A 1 105 ? -1.942 9.174 -2.835 1.00 93.69 105 VAL A C 1
ATOM 805 O O . VAL A 1 105 ? -1.563 8.012 -2.942 1.00 93.69 105 VAL A O 1
ATOM 808 N N . SER A 1 106 ? -2.545 9.844 -3.815 1.00 92.00 106 SER A N 1
ATOM 809 C CA . SER A 1 106 ? -2.752 9.316 -5.162 1.00 92.00 106 SER A CA 1
ATOM 810 C C . SER A 1 106 ? -2.102 10.235 -6.189 1.00 92.00 106 SER A C 1
ATOM 812 O O . SER A 1 106 ? -2.208 11.458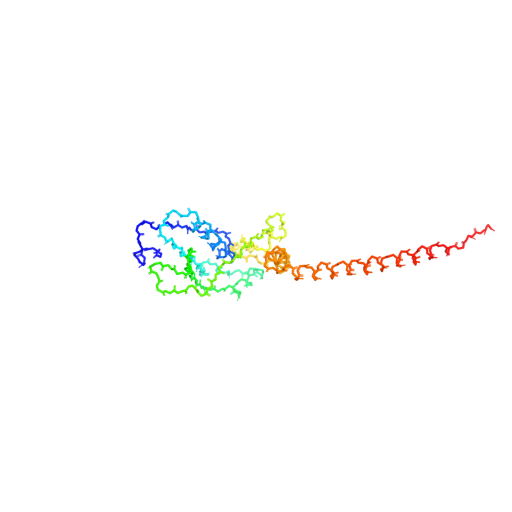 -6.088 1.00 92.00 106 SER A O 1
ATOM 814 N N . LEU A 1 107 ? -1.435 9.636 -7.174 1.00 93.94 107 LEU A N 1
ATOM 815 C CA . LEU A 1 107 ? -0.909 10.315 -8.360 1.00 93.94 107 LEU A CA 1
ATOM 816 C C . LEU A 1 107 ? -1.739 9.977 -9.609 1.00 93.94 107 LEU A C 1
ATOM 818 O O . LEU A 1 107 ? -1.221 10.031 -10.711 1.00 93.94 107 LEU A O 1
ATOM 822 N N . ALA A 1 108 ? -3.020 9.628 -9.452 1.00 89.06 108 ALA A N 1
ATOM 823 C CA . ALA A 1 108 ? -3.866 9.154 -10.556 1.00 89.06 108 ALA A CA 1
ATOM 824 C C . ALA A 1 108 ? -4.033 10.146 -11.725 1.00 89.06 108 ALA A C 1
ATOM 826 O O . ALA A 1 108 ? -4.375 9.725 -12.818 1.00 89.06 108 ALA A O 1
ATOM 827 N N . ASN A 1 109 ? -3.802 11.442 -11.497 1.00 93.50 109 ASN A N 1
ATOM 828 C CA . ASN A 1 109 ? -3.857 12.478 -12.535 1.00 93.50 109 ASN A CA 1
ATOM 829 C C . ASN A 1 109 ? -2.530 12.644 -13.307 1.00 93.50 109 ASN A C 1
ATOM 831 O O . ASN A 1 109 ? -2.423 13.522 -14.153 1.00 93.50 109 ASN A O 1
ATOM 835 N N . ASP A 1 110 ? -1.482 11.905 -12.948 1.00 94.19 110 ASP A N 1
ATOM 836 C CA . ASP A 1 110 ? -0.184 11.947 -13.623 1.00 94.19 110 ASP A CA 1
ATOM 837 C C . ASP A 1 110 ? -0.085 10.746 -14.572 1.00 94.19 110 ASP A C 1
ATOM 839 O O . ASP A 1 110 ? -0.004 9.606 -14.112 1.00 94.19 110 ASP A O 1
ATOM 843 N N . ASP A 1 111 ? -0.094 10.998 -15.882 1.00 95.12 111 ASP A N 1
ATOM 844 C CA . ASP A 1 111 ? -0.070 9.954 -16.916 1.00 95.12 111 ASP A CA 1
ATOM 845 C C . ASP A 1 111 ? 1.169 9.053 -16.798 1.00 95.12 111 ASP A C 1
ATOM 847 O O . ASP A 1 111 ? 1.089 7.835 -16.967 1.00 95.12 111 ASP A O 1
ATOM 851 N N . GLU A 1 112 ? 2.319 9.625 -16.427 1.00 94.25 112 GLU A N 1
ATOM 852 C CA . GLU A 1 112 ? 3.552 8.865 -16.205 1.00 94.25 112 GLU A CA 1
ATOM 853 C C . GLU A 1 112 ? 3.389 7.891 -15.031 1.00 94.25 112 GLU A C 1
ATOM 855 O O . GLU A 1 112 ? 3.864 6.755 -15.081 1.00 94.25 112 GLU A O 1
ATOM 860 N N . ALA A 1 113 ? 2.682 8.318 -13.980 1.00 94.12 113 ALA A N 1
ATOM 861 C CA . ALA A 1 113 ? 2.388 7.477 -12.828 1.00 94.12 113 ALA A CA 1
ATOM 862 C C . ALA A 1 113 ? 1.331 6.413 -13.144 1.00 94.12 113 ALA A C 1
ATOM 864 O O . ALA A 1 113 ? 1.456 5.281 -12.675 1.00 94.12 113 ALA A O 1
ATOM 865 N N . TYR A 1 114 ? 0.322 6.762 -13.944 1.00 92.75 114 TYR A N 1
ATOM 866 C CA . TYR A 1 114 ? -0.727 5.846 -14.385 1.00 92.75 114 TYR A CA 1
ATOM 867 C C . TYR A 1 114 ? -0.160 4.694 -15.225 1.00 92.75 114 TYR A C 1
ATOM 869 O O . TYR A 1 114 ? -0.490 3.534 -14.989 1.00 92.75 114 TYR A O 1
ATOM 877 N N . HIS A 1 115 ? 0.759 4.993 -16.147 1.00 92.62 115 HIS A N 1
ATOM 878 C CA . HIS A 1 115 ? 1.384 3.988 -17.010 1.00 92.62 115 HIS A CA 1
ATOM 879 C C . HIS A 1 115 ? 2.592 3.274 -16.381 1.00 92.62 115 HIS A C 1
ATOM 881 O O . HIS A 1 115 ? 3.119 2.333 -16.974 1.00 92.62 115 HIS A O 1
ATOM 887 N N . ALA A 1 116 ? 3.044 3.675 -15.185 1.00 93.12 116 ALA A N 1
ATOM 888 C CA . ALA A 1 116 ? 4.236 3.103 -14.553 1.00 93.12 116 ALA A CA 1
ATOM 889 C C . ALA A 1 116 ? 4.113 1.594 -14.261 1.00 93.12 116 ALA A C 1
ATOM 891 O O . ALA A 1 116 ? 5.107 0.866 -14.364 1.00 93.12 116 ALA A O 1
ATOM 892 N N . VAL A 1 117 ? 2.908 1.140 -13.895 1.00 92.94 117 VAL A N 1
ATOM 893 C CA . VAL A 1 117 ? 2.550 -0.272 -13.692 1.00 92.94 117 VAL A CA 1
ATOM 894 C C . VAL A 1 117 ? 1.199 -0.516 -14.341 1.00 92.94 117 VAL A C 1
ATOM 896 O O . VAL A 1 117 ? 0.191 0.001 -13.867 1.00 92.94 117 VAL A O 1
ATOM 899 N N . TYR A 1 118 ? 1.173 -1.319 -15.399 1.00 91.56 118 TYR A N 1
ATOM 900 C CA . TYR A 1 118 ? -0.059 -1.593 -16.131 1.00 91.56 118 TYR A CA 1
ATOM 901 C C . TYR A 1 118 ? -0.117 -3.053 -16.569 1.00 91.56 118 TYR A C 1
ATOM 903 O O . TYR A 1 118 ? 0.900 -3.621 -16.963 1.00 91.56 118 TYR A O 1
ATOM 911 N N . GLN A 1 119 ? -1.292 -3.672 -16.480 1.00 91.25 119 GLN A N 1
ATOM 912 C CA . GLN A 1 119 ? -1.510 -5.001 -17.041 1.00 91.25 119 GLN A CA 1
ATOM 913 C C . GLN A 1 119 ? -1.890 -4.845 -18.508 1.00 91.25 119 GLN A C 1
ATOM 915 O O . GLN A 1 119 ? -2.884 -4.196 -18.818 1.00 91.25 119 GLN A O 1
ATOM 920 N N . ASP A 1 120 ? -1.080 -5.410 -19.390 1.00 90.44 120 ASP A N 1
ATOM 921 C CA . ASP A 1 120 ? -1.188 -5.207 -20.829 1.00 90.44 120 ASP A CA 1
ATOM 922 C C . ASP A 1 120 ? -0.846 -6.497 -21.578 1.00 90.44 120 ASP A C 1
ATOM 924 O O . ASP A 1 120 ? -0.316 -7.453 -21.000 1.00 90.44 120 ASP A O 1
ATOM 928 N N . PHE A 1 121 ? -1.137 -6.515 -22.870 1.00 91.25 121 PHE A N 1
ATOM 929 C CA . PHE A 1 121 ? -0.667 -7.559 -23.765 1.00 91.25 121 PHE A CA 1
ATOM 930 C C . PHE A 1 121 ? 0.780 -7.280 -24.182 1.00 91.25 121 PHE A C 1
ATOM 932 O O . PHE A 1 121 ? 1.212 -6.127 -24.310 1.00 91.25 121 PHE A O 1
ATOM 939 N N . ASP A 1 122 ? 1.567 -8.339 -24.348 1.00 89.38 122 ASP A N 1
ATOM 940 C CA . ASP A 1 122 ? 2.856 -8.215 -25.010 1.00 89.38 122 ASP A CA 1
ATOM 941 C C . ASP A 1 122 ? 2.689 -7.968 -26.515 1.00 89.38 122 ASP A C 1
ATOM 943 O O . ASP A 1 122 ? 1.628 -8.177 -27.095 1.00 89.38 122 ASP A O 1
ATOM 947 N N . ASN A 1 123 ? 3.754 -7.470 -27.142 1.00 85.00 123 ASN A N 1
ATOM 948 C CA . ASN A 1 123 ? 3.778 -7.201 -28.582 1.00 85.00 123 ASN A CA 1
ATOM 949 C C . ASN A 1 123 ? 4.232 -8.433 -29.393 1.00 85.00 123 ASN A C 1
ATOM 951 O O . ASN A 1 123 ? 4.610 -8.298 -30.558 1.00 85.00 123 ASN A O 1
ATOM 955 N N . ASP A 1 124 ? 4.254 -9.616 -28.769 1.00 82.75 124 ASP A N 1
ATOM 956 C CA . ASP A 1 124 ? 4.607 -10.872 -29.425 1.00 82.75 124 ASP A CA 1
ATOM 957 C C . ASP A 1 124 ? 3.376 -11.456 -30.139 1.00 82.75 124 ASP A C 1
ATOM 959 O O . ASP A 1 124 ? 2.231 -11.115 -29.851 1.00 82.75 124 ASP A O 1
ATOM 963 N N . ARG A 1 125 ? 3.595 -12.380 -31.086 1.00 78.69 125 ARG A N 1
ATOM 964 C CA . ARG A 1 125 ? 2.506 -12.998 -31.876 1.00 78.69 125 ARG A CA 1
ATOM 965 C C . ARG A 1 125 ? 1.435 -13.676 -31.019 1.00 78.69 125 ARG A C 1
ATOM 967 O O . ARG A 1 125 ? 0.287 -13.761 -31.443 1.00 78.69 125 ARG A O 1
ATOM 974 N N . ASP A 1 126 ? 1.829 -14.162 -29.847 1.00 81.94 126 ASP A N 1
ATOM 975 C CA . ASP A 1 126 ? 0.966 -14.908 -28.935 1.00 81.94 126 ASP A CA 1
ATOM 976 C C . ASP A 1 126 ? 0.094 -13.995 -28.055 1.00 81.94 126 ASP A C 1
ATOM 978 O O . ASP A 1 126 ? -0.785 -14.514 -27.366 1.00 81.94 126 ASP A O 1
ATOM 982 N N . MET A 1 127 ? 0.327 -12.671 -28.063 1.00 86.56 127 MET A N 1
ATOM 983 C CA . MET A 1 127 ? -0.421 -11.665 -27.294 1.00 86.56 127 MET A CA 1
ATOM 984 C C . MET A 1 127 ? -0.656 -12.105 -25.842 1.00 86.56 127 MET A C 1
ATOM 986 O O . MET A 1 127 ? -1.788 -12.197 -25.358 1.00 86.56 127 MET A O 1
ATOM 990 N N . LYS A 1 128 ? 0.422 -12.447 -25.136 1.00 90.19 128 LYS A N 1
ATOM 991 C CA . LYS A 1 128 ? 0.346 -12.933 -23.757 1.00 90.19 128 LYS A CA 1
ATOM 992 C C . LYS A 1 128 ? 0.123 -11.757 -22.818 1.00 90.19 128 LYS A C 1
ATOM 994 O O . LYS A 1 128 ? 0.768 -10.718 -22.925 1.00 90.19 128 LYS A O 1
ATOM 999 N N . VAL A 1 129 ? -0.771 -11.942 -21.853 1.00 91.31 129 VAL A N 1
ATOM 1000 C CA . VAL A 1 129 ? -1.042 -10.940 -20.818 1.00 91.31 129 VAL A CA 1
ATOM 1001 C C . VAL A 1 129 ? 0.086 -10.945 -19.790 1.00 91.31 129 VAL A C 1
ATOM 1003 O O . VAL A 1 129 ? 0.463 -11.998 -19.273 1.00 91.31 129 VAL A O 1
ATOM 1006 N N . GLY A 1 130 ? 0.586 -9.763 -19.448 1.00 91.69 130 GLY A N 1
ATOM 1007 C CA . GLY A 1 130 ? 1.569 -9.580 -18.390 1.00 91.69 130 GLY A CA 1
ATOM 1008 C C . GLY A 1 130 ? 1.421 -8.231 -17.699 1.00 91.69 130 GLY A C 1
ATOM 1009 O O . GLY A 1 130 ? 0.741 -7.325 -18.175 1.00 91.69 130 GLY A O 1
ATOM 1010 N N . VAL A 1 131 ? 2.064 -8.085 -16.543 1.00 92.69 131 VAL A N 1
ATOM 1011 C CA . VAL A 1 131 ? 2.156 -6.791 -15.859 1.00 92.69 131 VAL A CA 1
ATOM 1012 C C . VAL A 1 131 ? 3.439 -6.107 -16.309 1.00 92.69 131 VAL A C 1
ATOM 1014 O O . VAL A 1 131 ? 4.541 -6.574 -16.035 1.00 92.69 131 VAL A O 1
ATOM 1017 N N . ARG A 1 132 ? 3.306 -4.994 -17.021 1.00 92.81 132 ARG A N 1
ATOM 1018 C CA . ARG A 1 132 ? 4.418 -4.187 -17.515 1.00 92.81 132 ARG A CA 1
ATOM 1019 C C . ARG A 1 132 ? 4.897 -3.248 -16.410 1.00 92.81 132 ARG A C 1
ATOM 1021 O O . ARG A 1 132 ? 4.123 -2.436 -15.907 1.00 92.81 132 ARG A O 1
ATOM 1028 N N . LEU A 1 133 ? 6.182 -3.334 -16.059 1.00 93.94 133 LEU A N 1
ATOM 1029 C CA . LEU A 1 133 ? 6.838 -2.403 -15.136 1.00 93.94 133 LEU A CA 1
ATOM 1030 C C . LEU A 1 133 ? 7.759 -1.458 -15.911 1.00 93.94 133 LEU A C 1
ATOM 1032 O O . LEU A 1 133 ? 8.783 -1.875 -16.459 1.00 93.94 133 LEU A O 1
ATOM 1036 N N . LEU A 1 134 ? 7.418 -0.171 -15.949 1.00 92.94 134 LEU A N 1
ATOM 1037 C CA . LEU A 1 134 ? 8.269 0.833 -16.583 1.00 92.94 134 LEU A CA 1
ATOM 1038 C C . LEU A 1 134 ? 9.431 1.236 -15.669 1.00 92.94 134 LEU A C 1
ATOM 1040 O O . LEU A 1 134 ? 9.314 1.294 -14.446 1.00 92.94 134 LEU A O 1
ATOM 1044 N N . LYS A 1 135 ? 10.561 1.617 -16.276 1.00 93.25 135 LYS A N 1
ATOM 1045 C CA . LYS A 1 135 ? 11.762 2.086 -15.554 1.00 93.25 135 LYS A CA 1
ATOM 1046 C C . LYS A 1 135 ? 11.533 3.359 -14.735 1.00 93.25 135 LYS A C 1
ATOM 1048 O O . LYS A 1 135 ? 12.339 3.672 -13.867 1.00 93.25 135 LYS A O 1
ATOM 1053 N N . VAL A 1 136 ? 10.451 4.080 -15.015 1.00 94.38 136 VAL A N 1
ATOM 1054 C CA . VAL A 1 136 ? 10.039 5.290 -14.299 1.00 94.38 136 VAL A CA 1
ATOM 1055 C C . VAL A 1 136 ? 9.344 4.989 -12.966 1.00 94.38 136 VAL A C 1
ATOM 1057 O O . VAL A 1 136 ? 9.158 5.871 -12.135 1.00 94.38 136 VAL A O 1
ATOM 1060 N N . LEU A 1 137 ? 8.998 3.727 -12.703 1.00 94.31 137 LEU A N 1
ATOM 1061 C CA . LEU A 1 137 ? 8.327 3.325 -11.471 1.00 94.31 137 LEU A CA 1
ATOM 1062 C C . LEU A 1 137 ? 9.044 3.797 -10.188 1.00 94.31 137 LEU A C 1
ATOM 1064 O O . LEU A 1 137 ? 8.370 4.352 -9.319 1.00 94.31 137 LEU A O 1
ATOM 1068 N N . PRO A 1 138 ? 10.378 3.662 -10.031 1.00 95.25 138 PRO A N 1
ATOM 1069 C CA . PRO A 1 138 ? 11.054 4.114 -8.818 1.00 95.25 138 PRO A CA 1
ATOM 1070 C C . PRO A 1 138 ? 10.984 5.633 -8.623 1.00 95.25 138 PRO A C 1
ATOM 1072 O O . PRO A 1 138 ? 10.843 6.097 -7.491 1.00 95.25 138 PRO A O 1
ATOM 1075 N N . THR A 1 139 ? 11.048 6.421 -9.702 1.00 96.25 139 THR A N 1
ATOM 1076 C CA . THR A 1 139 ? 10.970 7.887 -9.614 1.00 96.25 139 THR A CA 1
ATOM 1077 C C . THR A 1 139 ? 9.552 8.336 -9.266 1.00 96.25 139 THR A C 1
ATOM 1079 O O . THR A 1 139 ? 9.376 9.168 -8.375 1.00 96.25 139 THR A O 1
ATOM 1082 N N . VAL A 1 140 ? 8.528 7.735 -9.881 1.00 95.62 140 VAL A N 1
ATOM 1083 C CA . VAL A 1 140 ? 7.112 7.939 -9.525 1.00 95.62 140 VAL A CA 1
ATOM 1084 C C . VAL A 1 140 ? 6.860 7.574 -8.059 1.00 95.62 140 VAL A C 1
ATOM 1086 O O . VAL A 1 140 ? 6.277 8.366 -7.314 1.00 95.62 140 VAL A O 1
ATOM 1089 N N . ALA A 1 141 ? 7.342 6.409 -7.618 1.00 94.44 141 ALA A N 1
ATOM 1090 C CA . ALA A 1 141 ? 7.190 5.943 -6.243 1.00 94.44 141 ALA A CA 1
ATOM 1091 C C . ALA A 1 141 ? 7.861 6.896 -5.243 1.00 94.44 141 ALA A C 1
ATOM 1093 O O . ALA A 1 141 ? 7.259 7.239 -4.225 1.00 94.44 141 ALA A O 1
ATOM 1094 N N . ALA A 1 142 ? 9.062 7.396 -5.554 1.00 96.19 142 ALA A N 1
ATOM 1095 C CA . ALA A 1 142 ? 9.751 8.384 -4.729 1.00 96.19 142 ALA A CA 1
ATOM 1096 C C . ALA A 1 142 ? 8.961 9.698 -4.621 1.00 96.19 142 ALA A C 1
ATOM 1098 O O . ALA A 1 142 ? 8.827 10.243 -3.524 1.00 96.19 142 ALA A O 1
ATOM 1099 N N . ARG A 1 143 ? 8.372 10.185 -5.724 1.00 95.50 143 ARG A N 1
ATOM 1100 C CA . ARG A 1 143 ? 7.498 11.375 -5.709 1.00 95.50 143 ARG A CA 1
ATOM 1101 C C . ARG A 1 143 ? 6.257 11.154 -4.841 1.00 95.50 143 ARG A C 1
ATOM 1103 O O . ARG A 1 143 ? 5.912 12.023 -4.038 1.00 95.50 143 ARG A O 1
ATOM 1110 N N . ALA A 1 144 ? 5.594 10.004 -4.977 1.00 95.06 144 ALA A N 1
ATOM 1111 C CA . ALA A 1 144 ? 4.419 9.656 -4.175 1.00 95.06 144 ALA A CA 1
ATOM 1112 C C . ALA A 1 144 ? 4.763 9.563 -2.681 1.00 95.06 144 ALA A C 1
ATOM 1114 O O . ALA A 1 144 ? 4.060 10.135 -1.844 1.00 95.06 144 ALA A O 1
ATOM 1115 N N . LEU A 1 145 ? 5.878 8.905 -2.355 1.00 95.25 145 LEU A N 1
ATOM 1116 C CA . LEU A 1 145 ? 6.369 8.763 -0.990 1.00 95.25 145 LEU A CA 1
ATOM 1117 C C . LEU A 1 145 ? 6.748 10.117 -0.383 1.00 95.25 145 LEU A C 1
ATOM 1119 O O . LEU A 1 145 ? 6.345 10.403 0.738 1.00 95.25 145 LEU A O 1
ATOM 1123 N N . ALA A 1 146 ? 7.452 10.980 -1.120 1.00 95.44 146 ALA A N 1
ATOM 1124 C CA . ALA A 1 146 ? 7.815 12.317 -0.651 1.00 95.44 146 ALA A CA 1
ATOM 1125 C C . ALA A 1 146 ? 6.576 13.156 -0.303 1.00 95.44 146 ALA A C 1
ATOM 1127 O O . ALA A 1 146 ? 6.529 13.786 0.757 1.00 95.44 146 ALA A O 1
ATOM 1128 N N . LYS A 1 147 ? 5.537 13.121 -1.150 1.00 95.50 147 LYS A N 1
ATOM 1129 C CA . LYS A 1 147 ? 4.248 13.768 -0.857 1.00 95.50 147 LYS A CA 1
ATOM 1130 C C . LYS A 1 147 ? 3.588 13.168 0.389 1.00 95.50 147 LYS A C 1
ATOM 1132 O O . LYS A 1 147 ? 3.144 13.915 1.257 1.00 95.50 147 LYS A O 1
ATOM 1137 N N . ASN A 1 148 ? 3.559 11.839 0.505 1.00 95.44 148 ASN A N 1
ATOM 1138 C CA . ASN A 1 148 ? 2.959 11.151 1.650 1.00 95.44 148 ASN A CA 1
ATOM 1139 C C . ASN A 1 148 ? 3.672 11.482 2.968 1.00 95.44 148 ASN A C 1
ATOM 1141 O O . ASN A 1 148 ? 3.022 11.904 3.920 1.00 95.44 148 ASN A O 1
ATOM 1145 N N . VAL A 1 149 ? 5.002 11.381 2.998 1.00 93.81 149 VAL A N 1
ATOM 1146 C CA . VAL A 1 149 ? 5.831 11.679 4.173 1.00 93.81 149 VAL A CA 1
ATOM 1147 C C . VAL A 1 149 ? 5.741 13.150 4.560 1.00 93.81 149 VAL A C 1
ATOM 1149 O O . VAL A 1 149 ? 5.757 13.460 5.744 1.00 93.81 149 VAL A O 1
ATOM 1152 N N . THR A 1 150 ? 5.589 14.063 3.599 1.00 92.94 150 THR A N 1
ATOM 1153 C CA . THR A 1 150 ? 5.416 15.493 3.896 1.00 92.94 150 THR A CA 1
ATOM 1154 C C . THR A 1 150 ? 4.104 15.750 4.644 1.00 92.94 150 THR A C 1
ATOM 1156 O O . THR A 1 150 ? 4.102 16.452 5.656 1.00 92.94 150 THR A O 1
ATOM 1159 N N . ILE A 1 151 ? 2.996 15.146 4.200 1.00 94.06 151 ILE A N 1
ATOM 1160 C CA . ILE A 1 151 ? 1.687 15.279 4.862 1.00 94.06 151 ILE A CA 1
ATOM 1161 C C . ILE A 1 151 ? 1.699 14.555 6.213 1.00 94.06 151 ILE A C 1
ATOM 1163 O O . ILE A 1 151 ? 1.318 15.126 7.235 1.00 94.06 151 ILE A O 1
ATOM 1167 N N . LEU A 1 152 ? 2.174 13.307 6.238 1.00 93.50 152 LEU A N 1
ATOM 1168 C CA . LEU A 1 152 ? 2.224 12.498 7.453 1.00 93.50 152 LEU A CA 1
ATOM 1169 C C . LEU A 1 152 ? 3.155 13.121 8.497 1.00 93.50 152 LEU A C 1
ATOM 1171 O O . LEU A 1 152 ? 2.792 13.211 9.667 1.00 93.50 152 LEU A O 1
ATOM 1175 N N . GLY A 1 153 ? 4.315 13.619 8.066 1.00 91.06 153 GLY A N 1
ATOM 1176 C CA . GLY A 1 153 ? 5.294 14.324 8.886 1.00 91.06 153 GLY A CA 1
ATOM 1177 C C . GLY A 1 153 ? 4.653 15.475 9.651 1.00 91.06 153 GLY A C 1
ATOM 1178 O O . GLY A 1 153 ? 4.786 15.557 10.868 1.00 91.06 153 GLY A O 1
ATOM 1179 N N . GLN A 1 154 ? 3.865 16.314 8.979 1.00 87.50 154 GLN A N 1
ATOM 1180 C CA . GLN A 1 154 ? 3.155 17.416 9.634 1.00 87.50 154 GLN A CA 1
ATOM 1181 C C . GLN A 1 154 ? 2.143 16.950 10.690 1.00 87.50 154 GLN A C 1
ATOM 1183 O O . GLN A 1 154 ? 1.886 17.683 11.646 1.00 87.50 154 GLN A O 1
ATOM 1188 N N . GLN A 1 155 ? 1.579 15.752 10.562 1.00 89.06 155 GLN A N 1
ATOM 1189 C CA . GLN A 1 155 ? 0.632 15.221 11.542 1.00 89.06 155 GLN A CA 1
ATOM 1190 C C . GLN A 1 155 ? 1.317 14.557 12.743 1.00 89.06 155 GLN A C 1
ATOM 1192 O O . GLN A 1 155 ? 0.804 14.649 13.857 1.00 89.06 155 GLN A O 1
ATOM 1197 N N . ILE A 1 156 ? 2.467 13.908 12.535 1.00 92.38 156 ILE A N 1
ATOM 1198 C CA . ILE A 1 156 ? 3.172 13.158 13.588 1.00 92.38 156 ILE A CA 1
ATOM 1199 C C . ILE A 1 156 ? 4.224 13.991 14.329 1.00 92.38 156 ILE A C 1
ATOM 1201 O O . ILE A 1 156 ? 4.538 13.684 15.479 1.00 92.38 156 ILE A O 1
ATOM 1205 N N . LEU A 1 157 ? 4.788 15.023 13.689 1.00 88.44 157 LEU A N 1
ATOM 1206 C CA . LEU A 1 157 ? 5.883 15.801 14.264 1.00 88.44 157 LEU A CA 1
ATOM 1207 C C . LEU A 1 157 ? 5.379 16.693 15.408 1.00 88.44 157 LEU A C 1
ATOM 1209 O O . LEU A 1 157 ? 4.402 17.437 15.237 1.00 88.44 157 LEU A O 1
ATOM 1213 N N . PRO A 1 158 ? 6.067 16.687 16.561 1.00 89.75 158 PRO A N 1
ATOM 1214 C CA . PRO A 1 158 ? 5.760 17.598 17.647 1.00 89.75 158 PRO A CA 1
ATOM 1215 C C . PRO A 1 158 ? 6.095 19.046 17.259 1.00 89.75 158 PRO A C 1
ATOM 1217 O O . PRO A 1 158 ? 6.920 19.312 16.382 1.00 89.75 158 PRO A O 1
ATOM 1220 N N . TRP A 1 159 ? 5.463 20.008 17.935 1.00 87.31 159 TRP A N 1
ATOM 1221 C CA . TRP A 1 159 ? 5.587 21.433 17.600 1.00 87.31 159 TRP A CA 1
ATOM 1222 C C . TRP A 1 159 ? 7.027 21.961 17.612 1.00 87.31 159 TRP A C 1
ATOM 1224 O O . TRP A 1 159 ? 7.368 22.803 16.784 1.00 87.31 159 TRP A O 1
ATOM 1234 N N . HIS A 1 160 ? 7.892 21.437 18.484 1.00 89.19 160 HIS A N 1
ATOM 1235 C CA . HIS A 1 160 ? 9.295 21.852 18.551 1.00 89.19 160 HIS A CA 1
ATOM 1236 C C . HIS A 1 160 ? 10.091 21.460 17.297 1.00 89.19 160 HIS A C 1
ATOM 1238 O O . HIS A 1 160 ? 10.874 22.267 16.799 1.00 89.19 160 HIS A O 1
ATOM 1244 N N . GLU A 1 161 ? 9.855 20.273 16.735 1.00 88.81 161 GLU A N 1
ATOM 1245 C CA . GLU A 1 161 ? 10.518 19.848 15.497 1.00 88.81 161 GLU A CA 1
ATOM 1246 C C . GLU A 1 161 ? 10.006 20.627 14.284 1.00 88.81 161 GLU A C 1
ATOM 1248 O O . GLU A 1 161 ? 10.782 21.001 13.407 1.00 88.81 161 GLU A O 1
ATOM 1253 N N . LYS A 1 162 ? 8.713 20.971 14.267 1.00 88.56 162 LYS A N 1
ATOM 1254 C CA . LYS A 1 162 ? 8.149 21.852 13.233 1.00 88.56 162 LYS A CA 1
ATOM 1255 C C . LYS A 1 162 ? 8.811 23.230 13.240 1.00 88.56 162 LYS A C 1
ATOM 1257 O O . LYS A 1 162 ? 9.138 23.747 12.176 1.00 88.56 162 LYS A O 1
ATOM 1262 N N . LEU A 1 163 ? 9.039 23.805 14.425 1.00 89.38 163 LEU A N 1
ATOM 1263 C CA . LEU A 1 163 ? 9.736 25.086 14.572 1.00 89.38 163 LEU A CA 1
ATOM 1264 C C . LEU A 1 163 ? 11.191 24.994 14.105 1.00 89.38 163 LEU A C 1
ATOM 1266 O O . LEU A 1 163 ? 11.625 25.837 13.326 1.00 89.38 163 LEU A O 1
ATOM 1270 N N . ARG A 1 164 ? 11.927 23.954 14.520 1.00 88.56 164 ARG A N 1
ATOM 1271 C CA . ARG A 1 164 ? 13.314 23.721 14.077 1.00 88.56 164 ARG A CA 1
ATOM 1272 C C . ARG A 1 164 ? 13.413 23.608 12.561 1.00 88.56 164 ARG A C 1
ATOM 1274 O O . ARG A 1 164 ? 14.247 24.273 11.953 1.00 88.56 164 ARG A O 1
ATOM 1281 N N . TYR A 1 165 ? 12.526 22.822 11.955 1.00 87.56 165 TYR A N 1
ATOM 1282 C CA . TYR A 1 165 ? 12.456 22.688 10.505 1.00 87.56 165 TYR A CA 1
ATOM 1283 C C . TYR A 1 165 ? 12.119 24.021 9.825 1.00 87.56 165 TYR A C 1
ATOM 1285 O O . TYR A 1 165 ? 12.766 24.391 8.850 1.00 87.56 165 TYR A O 1
ATOM 1293 N N . GLY A 1 166 ? 11.160 24.779 10.367 1.00 89.19 166 GLY A N 1
ATOM 1294 C CA . GLY A 1 166 ? 10.796 26.101 9.856 1.00 89.19 166 GLY A CA 1
ATOM 1295 C C . GLY A 1 166 ? 11.963 27.091 9.884 1.00 89.19 166 GLY A C 1
ATOM 1296 O O . GLY A 1 166 ? 12.226 27.755 8.884 1.00 89.19 166 GLY A O 1
ATOM 1297 N N . VAL A 1 167 ? 12.712 27.146 10.989 1.00 91.44 167 VAL A N 1
ATOM 1298 C CA . VAL A 1 167 ? 13.911 27.993 11.114 1.00 91.44 167 VAL A CA 1
ATOM 1299 C C . VAL A 1 167 ? 14.998 27.552 10.134 1.00 91.44 167 VAL A C 1
ATOM 1301 O O . VAL A 1 167 ? 15.555 28.390 9.429 1.00 91.44 167 VAL A O 1
ATOM 1304 N N . ALA A 1 168 ? 15.266 26.248 10.030 1.00 90.50 168 ALA A N 1
ATOM 1305 C CA . ALA A 1 168 ? 16.243 25.719 9.080 1.00 90.50 168 ALA A CA 1
ATOM 1306 C C . ALA A 1 168 ? 15.870 26.052 7.625 1.00 90.50 168 ALA A C 1
ATOM 1308 O O . ALA A 1 168 ? 16.730 26.450 6.841 1.00 90.50 168 ALA A O 1
ATOM 1309 N N . LEU A 1 169 ? 14.584 25.960 7.275 1.00 89.50 169 LEU A N 1
ATOM 1310 C CA . LEU A 1 169 ? 14.081 26.312 5.948 1.00 89.50 169 LEU A CA 1
ATOM 1311 C C . LEU A 1 169 ? 14.231 27.813 5.661 1.00 89.50 169 LEU A C 1
ATOM 1313 O O . LEU A 1 169 ? 14.600 28.190 4.549 1.00 89.50 169 LEU A O 1
ATOM 1317 N N . LEU A 1 170 ? 13.979 28.672 6.654 1.00 92.44 170 LEU A N 1
ATOM 1318 C CA . LEU A 1 170 ? 14.180 30.118 6.538 1.00 92.44 170 LEU A CA 1
ATOM 1319 C C . LEU A 1 170 ? 15.657 30.471 6.341 1.00 92.44 170 LEU A C 1
ATOM 1321 O O . LEU A 1 170 ? 15.967 31.251 5.444 1.00 92.44 170 LEU A O 1
ATOM 1325 N N . LEU A 1 171 ? 16.561 29.869 7.118 1.00 91.75 171 LEU A N 1
ATOM 1326 C CA . LEU A 1 171 ? 18.007 30.066 6.971 1.00 91.75 171 LEU A CA 1
ATOM 1327 C C . LEU A 1 171 ? 18.498 29.597 5.598 1.00 91.75 171 LEU A C 1
ATOM 1329 O O . LEU A 1 171 ? 19.186 30.343 4.904 1.00 91.75 171 LEU A O 1
ATOM 1333 N N . TYR A 1 172 ? 18.066 28.413 5.160 1.00 90.25 172 TYR A N 1
ATOM 1334 C CA . TYR A 1 172 ? 18.394 27.882 3.838 1.00 90.25 172 TYR A CA 1
ATOM 1335 C C . TYR A 1 172 ? 17.893 28.794 2.707 1.00 90.25 172 TYR A C 1
ATOM 1337 O O . TYR A 1 172 ? 18.631 29.115 1.772 1.00 90.25 172 TYR A 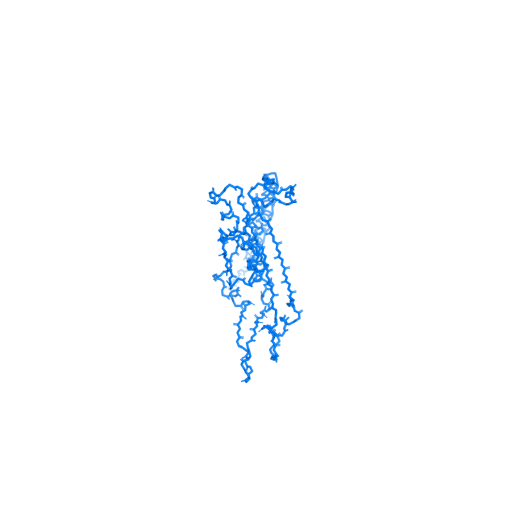O 1
ATOM 1345 N N . ASN A 1 173 ? 16.642 29.256 2.792 1.00 89.50 173 ASN A N 1
ATOM 1346 C CA . ASN A 1 173 ? 16.076 30.173 1.805 1.00 89.50 173 ASN A CA 1
ATOM 1347 C C . ASN A 1 173 ? 16.786 31.533 1.818 1.00 89.50 173 ASN A C 1
ATOM 1349 O O . ASN A 1 173 ? 16.998 32.107 0.750 1.00 89.50 173 ASN A O 1
ATOM 1353 N N . TYR A 1 174 ? 17.191 32.026 2.990 1.00 89.56 174 TYR A N 1
ATOM 1354 C CA . TYR A 1 174 ? 17.949 33.266 3.133 1.00 89.56 174 TYR A CA 1
ATOM 1355 C C . TYR A 1 174 ? 19.341 33.164 2.496 1.00 89.56 174 TYR A C 1
ATOM 1357 O O . TYR A 1 174 ? 19.713 34.032 1.705 1.00 89.56 174 TYR A O 1
ATOM 1365 N N . GLU A 1 175 ? 20.087 32.084 2.749 1.00 88.25 175 GLU A N 1
ATOM 1366 C CA . GLU A 1 175 ? 21.386 31.844 2.104 1.00 88.25 175 GLU A CA 1
ATOM 1367 C C . GLU A 1 175 ? 21.257 31.717 0.585 1.00 88.25 175 GLU A C 1
ATOM 1369 O O . GLU A 1 175 ? 22.015 32.335 -0.166 1.00 88.25 175 GLU A O 1
ATOM 1374 N N . LYS A 1 176 ? 20.246 30.984 0.110 1.00 84.75 176 LYS A N 1
ATOM 1375 C CA . LYS A 1 176 ? 19.964 30.847 -1.323 1.00 84.75 176 LYS A CA 1
ATOM 1376 C C . LYS A 1 176 ? 19.599 32.186 -1.969 1.00 84.75 176 LYS A C 1
ATOM 1378 O O . LYS A 1 176 ? 20.024 32.459 -3.093 1.00 84.75 176 LYS A O 1
ATOM 1383 N N . TYR A 1 177 ? 18.831 33.025 -1.274 1.00 82.56 177 TYR A N 1
ATOM 1384 C CA . TYR A 1 177 ? 18.484 34.369 -1.733 1.00 82.56 177 TYR A CA 1
ATOM 1385 C C . TYR A 1 177 ? 19.719 35.277 -1.789 1.00 82.56 177 TYR A C 1
ATOM 1387 O O . TYR A 1 177 ? 19.939 35.954 -2.793 1.00 82.56 177 TYR A O 1
ATOM 1395 N N . LYS A 1 178 ? 20.577 35.229 -0.762 1.00 84.31 178 LYS A N 1
ATOM 1396 C CA . LYS A 1 178 ? 21.852 35.958 -0.708 1.00 84.31 178 LYS A CA 1
ATOM 1397 C C . LYS A 1 178 ? 22.783 35.559 -1.859 1.00 84.31 178 LYS A C 1
ATOM 1399 O O . LYS A 1 178 ? 23.286 36.435 -2.556 1.00 84.31 178 LYS A O 1
ATOM 1404 N N . LEU A 1 179 ? 22.941 34.260 -2.118 1.00 79.62 179 LEU A N 1
ATOM 1405 C CA . LEU A 1 179 ? 23.749 33.729 -3.226 1.00 79.62 179 LEU A CA 1
ATOM 1406 C C . LEU A 1 179 ? 23.213 34.141 -4.605 1.00 79.62 179 LEU A C 1
ATOM 1408 O O . LEU A 1 179 ? 23.997 34.479 -5.491 1.00 79.62 179 LEU A O 1
ATOM 1412 N N . LYS A 1 180 ? 21.886 34.151 -4.796 1.00 77.12 180 LYS A N 1
ATOM 1413 C CA . LYS A 1 180 ? 21.270 34.671 -6.028 1.00 77.12 180 LYS A CA 1
ATOM 1414 C C . LYS A 1 180 ? 21.529 36.165 -6.210 1.00 77.12 180 LYS A C 1
ATOM 1416 O O . LYS A 1 180 ? 21.832 36.585 -7.321 1.00 77.12 180 LYS A O 1
ATOM 1421 N N . ARG A 1 181 ? 21.441 36.950 -5.133 1.00 77.69 181 ARG A N 1
ATOM 1422 C CA . ARG A 1 181 ? 21.689 38.396 -5.171 1.00 77.69 181 ARG A CA 1
ATOM 1423 C C . ARG A 1 181 ? 23.138 38.711 -5.545 1.00 77.69 181 ARG A C 1
ATOM 1425 O O . ARG A 1 181 ? 23.350 39.561 -6.395 1.00 77.69 181 ARG A O 1
ATOM 1432 N N . ILE A 1 182 ? 24.101 37.977 -4.979 1.00 72.81 182 ILE A N 1
ATOM 1433 C CA . ILE A 1 182 ? 25.532 38.108 -5.305 1.00 72.81 182 ILE A CA 1
ATOM 1434 C C . ILE A 1 182 ? 25.780 37.782 -6.785 1.00 72.81 182 ILE A C 1
ATOM 1436 O O . ILE A 1 182 ? 26.313 38.619 -7.504 1.00 72.81 182 ILE A O 1
ATOM 1440 N N . LYS A 1 183 ? 25.281 36.640 -7.284 1.00 70.00 183 LYS A N 1
ATOM 1441 C CA . LYS A 1 183 ? 25.400 36.288 -8.712 1.00 70.00 183 LYS A CA 1
ATOM 1442 C C . LYS A 1 183 ? 24.788 37.336 -9.644 1.00 70.00 183 LYS A C 1
ATOM 1444 O O . LYS A 1 183 ? 25.326 37.584 -10.714 1.00 70.00 183 LYS A O 1
ATOM 1449 N N . GLN A 1 184 ? 23.667 37.945 -9.260 1.00 70.25 184 GLN A N 1
ATOM 1450 C CA . GLN A 1 184 ? 23.013 38.965 -10.078 1.00 70.25 184 GLN A CA 1
ATOM 1451 C C . GLN A 1 184 ? 23.767 40.304 -10.061 1.00 70.25 184 GLN A C 1
ATOM 1453 O O . GLN A 1 184 ? 23.819 40.974 -11.088 1.00 70.25 184 GLN A O 1
ATOM 1458 N N . SER A 1 185 ? 24.401 40.666 -8.943 1.00 60.00 185 SER A N 1
ATOM 1459 C CA . SER A 1 185 ? 25.316 41.813 -8.867 1.00 60.00 185 SER A CA 1
ATOM 1460 C C . SER A 1 185 ? 26.572 41.616 -9.726 1.00 60.00 185 SER A C 1
ATOM 1462 O O . SER A 1 185 ? 26.960 42.541 -10.436 1.00 60.00 185 SER A O 1
ATOM 1464 N N . ASP A 1 186 ? 27.147 40.410 -9.740 1.00 62.97 186 ASP A N 1
ATOM 1465 C CA . ASP A 1 186 ? 28.324 40.087 -10.560 1.00 62.97 186 ASP A CA 1
ATOM 1466 C C . ASP A 1 186 ? 28.003 40.078 -12.070 1.00 62.97 186 ASP A C 1
ATOM 1468 O O . ASP A 1 186 ? 28.804 40.543 -12.881 1.00 62.97 186 ASP A O 1
ATOM 1472 N N . CYS A 1 187 ? 26.808 39.618 -12.470 1.00 55.59 187 CYS A N 1
ATOM 1473 C CA . CYS A 1 187 ? 26.363 39.667 -13.870 1.00 55.59 187 CYS A CA 1
ATOM 1474 C C . CYS A 1 187 ? 26.148 41.104 -14.384 1.00 55.59 187 CYS A C 1
ATOM 1476 O O . CYS A 1 187 ? 26.525 41.404 -15.514 1.00 55.59 187 CYS A O 1
ATOM 1478 N N . VAL A 1 188 ? 25.589 42.003 -13.564 1.00 58.59 188 VAL A N 1
ATOM 1479 C CA . VAL A 1 188 ? 25.377 43.416 -13.939 1.00 58.59 188 VAL A CA 1
ATOM 1480 C C . VAL A 1 188 ? 26.707 44.181 -14.018 1.00 58.59 188 VAL A C 1
ATOM 1482 O O . VAL A 1 188 ? 26.880 45.023 -14.898 1.00 58.59 188 VAL A O 1
ATOM 1485 N N . ALA A 1 189 ? 27.680 43.856 -13.160 1.00 57.62 189 ALA A N 1
ATOM 1486 C CA . ALA A 1 189 ? 29.029 44.419 -13.238 1.00 57.62 189 ALA A CA 1
ATOM 1487 C C . ALA A 1 189 ? 29.787 43.983 -14.510 1.00 57.62 189 ALA A C 1
ATOM 1489 O O . ALA A 1 189 ? 30.552 44.769 -15.065 1.00 57.62 189 ALA A O 1
ATOM 1490 N N . ALA A 1 190 ? 29.544 42.766 -15.012 1.00 56.47 190 ALA A N 1
ATOM 1491 C CA . ALA A 1 190 ? 30.161 42.261 -16.240 1.00 56.47 190 ALA A CA 1
ATOM 1492 C C . ALA A 1 190 ? 29.568 42.872 -17.530 1.00 56.47 190 ALA A C 1
ATOM 1494 O O . ALA A 1 190 ? 30.286 43.037 -18.514 1.00 56.47 190 ALA A O 1
ATOM 1495 N N . GLU A 1 191 ? 28.284 43.252 -17.546 1.00 52.53 191 GLU A N 1
ATOM 1496 C CA . GLU A 1 191 ? 27.655 43.907 -18.710 1.00 52.53 191 GLU A CA 1
ATOM 1497 C C . GLU A 1 191 ? 27.992 45.402 -18.843 1.00 52.53 191 GLU A C 1
ATOM 1499 O O . GLU A 1 191 ? 27.921 45.941 -19.949 1.00 52.53 191 GLU A O 1
ATOM 1504 N N . GLY A 1 192 ? 28.421 46.056 -17.756 1.00 50.47 192 GLY A N 1
ATOM 1505 C CA . GLY A 1 192 ? 28.896 47.447 -17.753 1.00 50.47 192 GLY A CA 1
ATOM 1506 C C . GLY A 1 192 ? 30.288 47.657 -18.368 1.00 50.47 192 GLY A C 1
ATOM 1507 O O . GLY A 1 192 ? 30.703 48.797 -18.559 1.00 50.47 192 GLY A O 1
ATOM 1508 N N . ILE A 1 193 ? 31.004 46.580 -18.712 1.00 53.78 193 ILE A N 1
ATOM 1509 C CA . ILE A 1 193 ? 32.333 46.614 -19.343 1.00 53.78 193 ILE A CA 1
ATOM 1510 C C . ILE A 1 193 ? 32.205 46.130 -20.797 1.00 53.78 193 ILE A C 1
ATOM 1512 O O . ILE A 1 193 ? 32.797 45.136 -21.210 1.00 53.78 193 ILE A O 1
ATOM 1516 N N . ARG A 1 194 ? 31.394 46.819 -21.607 1.00 46.69 194 ARG A N 1
ATOM 1517 C CA . ARG A 1 194 ? 31.473 46.718 -23.073 1.00 46.69 194 ARG A CA 1
ATOM 1518 C C . ARG A 1 194 ? 32.030 48.042 -23.605 1.00 46.69 194 ARG A C 1
ATOM 1520 O O . ARG A 1 194 ? 31.348 49.056 -23.470 1.00 46.69 194 ARG A O 1
ATOM 1527 N N . PRO A 1 195 ? 33.252 48.077 -24.170 1.00 45.19 195 PRO A N 1
ATOM 1528 C CA . PRO A 1 195 ? 33.819 49.318 -24.680 1.00 45.19 195 PRO A CA 1
ATOM 1529 C C . PRO A 1 195 ? 32.965 49.842 -25.840 1.00 45.19 195 PRO A C 1
ATOM 1531 O O . PRO A 1 195 ? 32.710 49.124 -26.812 1.00 45.19 195 PRO A O 1
ATOM 1534 N N . GLN A 1 196 ? 32.522 51.097 -25.727 1.00 48.44 196 GLN A N 1
ATOM 1535 C CA . GLN A 1 196 ? 31.950 51.854 -26.836 1.00 48.44 196 GLN A CA 1
ATOM 1536 C C . GLN A 1 196 ? 33.005 51.945 -27.943 1.00 48.44 196 GLN A C 1
ATOM 1538 O O . GLN A 1 196 ? 34.029 52.608 -27.790 1.00 48.44 196 GLN A O 1
ATOM 1543 N N . LYS A 1 197 ? 32.767 51.249 -29.058 1.00 45.12 197 LYS A N 1
ATOM 1544 C CA . LYS A 1 197 ? 33.504 51.481 -30.300 1.00 45.12 197 LYS A CA 1
ATOM 1545 C C . LYS A 1 197 ? 33.060 52.836 -30.849 1.00 45.12 197 LYS A C 1
ATOM 1547 O O . LYS A 1 197 ? 31.956 52.946 -31.378 1.00 45.12 197 LYS A O 1
ATOM 1552 N N . HIS A 1 198 ? 33.896 53.853 -30.668 1.00 42.78 198 HIS A N 1
ATOM 1553 C CA . HIS A 1 198 ? 33.825 55.075 -31.459 1.00 42.78 198 HIS A CA 1
ATOM 1554 C C . HIS A 1 198 ? 34.361 54.810 -32.875 1.00 42.78 198 HIS A C 1
ATOM 1556 O O . HIS A 1 198 ? 35.223 53.951 -33.061 1.00 42.78 198 HIS A O 1
ATOM 1562 N N . VAL A 1 199 ? 33.737 55.527 -33.811 1.00 39.50 199 VAL A N 1
ATOM 1563 C CA . VAL A 1 199 ? 33.890 55.577 -35.277 1.00 39.50 199 VAL A CA 1
ATOM 1564 C C . VAL A 1 199 ? 35.336 55.536 -35.757 1.00 39.50 199 VAL A C 1
ATOM 1566 O O . VAL A 1 199 ? 36.168 56.246 -35.153 1.00 39.50 199 VAL A O 1
#

Secondary structure (DSSP, 8-state):
-HHHHTT--TT-------S-GGGHHHHHHHHHHHHHHH--SSS-EEEEEEEE--TT----SS-HHHHHHHHH---EEEEEEEESSSSBTTB-SPPS-----------TT-HHHHTTEEEEE-SSTT--EEEEE-TTHHHHHHHHHHHHHHHHHHHHS-HHHHHHHHHHHHHHHHHHHHHHHHHHHHHHHHHT-------

Foldseek 3Di:
DVCVVVVPDPPDDDDDDDDPPPCVQLVQVVVQVVCQVPDPDQWDKDKGKDWDDCPVAQFDDDDPQQNVCNVPDDTDMDIDMDTPDQDHPPDPDGDPDDDDDDDDDDPCVPVCQVLQWDFAFDPDPVRTTGIGHDPCNVVSVVVRVVVRCVVVVVVPPDPVVVVVVVVVVVVVVVVVVVVVVVVVVVVVVVVVPDDPDDD

Radius of gyration: 27.01 Å; chains: 1; bounding box: 58×78×62 Å